Protein AF-A0A7S3W5S7-F1 (afdb_monomer_lite)

Secondary structure (DSSP, 8-state):
----SBPTTSSSBHHHHHHHIIIIIHHHHHHHTTSHHHHEEEE---PPPSS-------SSGGGS-----SPPGGGG---GGGS----SSS--HHHHHHHHHTTT--TTS-TT---EEEETTTS--------HHHHHHHHHHHHHHTS------TT-----STTTT--HHHHHHHHHHHHHHHHHHHHHHHSEEEEE-SSSTT-EEEEE--HHHHIIIIIT-HHHHHHHHHHHHHHHHHHHHHHTT-

InterPro domains:
  IPR007266 Endoplasmic reticulum oxidoreductin 1 [PF04137] (25-244)
  IPR007266 Endoplasmic reticulum oxidoreductin 1 [PTHR12613] (5-244)
  IPR037192 ERO1-like superfamily [SSF110019] (12-244)

Structure (mmCIF, N/CA/C/O backbone):
data_AF-A0A7S3W5S7-F1
#
_entry.id   AF-A0A7S3W5S7-F1
#
loop_
_atom_site.group_PDB
_atom_site.id
_atom_site.type_symbol
_atom_site.label_atom_id
_atom_site.label_alt_id
_atom_site.label_comp_id
_atom_site.label_asym_id
_atom_site.label_entity_id
_atom_site.label_seq_id
_atom_site.pdbx_PDB_ins_code
_atom_site.Cartn_x
_atom_site.Cartn_y
_atom_site.Cartn_z
_atom_site.occupancy
_atom_site.B_iso_or_equiv
_atom_site.auth_seq_id
_atom_site.auth_comp_id
_atom_site.auth_asym_id
_atom_site.auth_atom_id
_atom_site.pdbx_PDB_model_num
ATOM 1 N N . GLY A 1 1 ? 2.147 7.777 17.638 1.00 44.09 1 GLY A N 1
ATOM 2 C CA . GLY A 1 1 ? 1.735 6.772 18.641 1.00 44.09 1 GLY A CA 1
ATOM 3 C C . GLY A 1 1 ? 0.714 5.854 18.005 1.00 44.09 1 GLY A C 1
ATOM 4 O O . GLY A 1 1 ? 0.146 6.258 16.999 1.00 44.09 1 GLY A O 1
ATOM 5 N N . CYS A 1 2 ? 0.506 4.645 18.530 1.00 64.62 2 CYS A N 1
ATOM 6 C CA . CYS A 1 2 ? -0.539 3.754 18.012 1.00 64.62 2 CYS A CA 1
ATOM 7 C C . CYS A 1 2 ? -1.939 4.327 18.304 1.00 64.62 2 CYS A C 1
ATOM 9 O O . CYS A 1 2 ? -2.117 4.939 19.363 1.00 64.62 2 CYS A O 1
ATOM 11 N N . PRO A 1 3 ? -2.911 4.160 17.390 1.00 74.31 3 PRO A N 1
ATOM 12 C CA . PRO A 1 3 ? -4.286 4.588 17.627 1.00 74.31 3 PRO A CA 1
ATOM 13 C C . PRO A 1 3 ? -4.900 3.815 18.805 1.00 74.31 3 PRO A C 1
ATOM 15 O O . PRO A 1 3 ? -4.608 2.639 19.013 1.00 74.31 3 PRO A O 1
ATOM 18 N N . VAL A 1 4 ? -5.742 4.493 19.588 1.00 77.19 4 VAL A N 1
ATOM 19 C CA . VAL A 1 4 ? -6.451 3.927 20.746 1.00 77.19 4 VAL A CA 1
ATOM 20 C C . VAL A 1 4 ? -7.958 4.041 20.539 1.00 77.19 4 VAL A C 1
ATOM 22 O O . VAL A 1 4 ? -8.430 5.003 19.939 1.00 77.19 4 VAL A O 1
ATOM 25 N N . GLY A 1 5 ? -8.716 3.073 21.054 1.00 85.62 5 GLY A N 1
ATOM 26 C CA . GLY A 1 5 ? -10.177 3.041 20.940 1.00 85.62 5 GLY A CA 1
ATOM 27 C C . GLY A 1 5 ? -10.693 2.031 19.914 1.00 85.62 5 GLY A C 1
ATOM 28 O O . GLY A 1 5 ? -10.022 1.047 19.600 1.00 85.62 5 GLY A O 1
ATOM 29 N N . GLN A 1 6 ? -11.920 2.257 19.446 1.00 88.38 6 GLN A N 1
ATOM 30 C CA . GLN A 1 6 ? -12.617 1.390 18.493 1.00 88.38 6 GLN A CA 1
ATOM 31 C C . GLN A 1 6 ? -12.340 1.822 17.052 1.00 88.38 6 GLN A C 1
ATOM 33 O O . GLN A 1 6 ? -12.200 3.014 16.775 1.00 88.38 6 GLN A O 1
ATOM 38 N N . VAL A 1 7 ? -12.298 0.855 16.139 1.00 83.50 7 VAL A N 1
ATOM 39 C CA . VAL A 1 7 ? -12.300 1.122 14.698 1.00 83.50 7 VAL A CA 1
ATOM 40 C C . VAL A 1 7 ? -13.745 1.383 14.273 1.00 83.50 7 VAL A C 1
ATOM 42 O O . VAL A 1 7 ? -14.613 0.540 14.503 1.00 83.50 7 VAL A O 1
ATOM 45 N N . SER A 1 8 ? -14.024 2.536 13.662 1.00 78.75 8 SER A N 1
ATOM 46 C CA . SER A 1 8 ? -15.381 2.871 13.208 1.00 78.75 8 SER A CA 1
ATOM 47 C C . SER A 1 8 ? -15.919 1.814 12.243 1.00 78.75 8 SER A C 1
ATOM 49 O O . SER A 1 8 ? -15.176 1.279 11.417 1.00 78.75 8 SER A O 1
ATOM 51 N N . ASP A 1 9 ? -17.214 1.512 12.355 1.00 71.38 9 ASP A N 1
ATOM 52 C CA . ASP A 1 9 ? -17.910 0.475 11.579 1.00 71.38 9 ASP A CA 1
ATOM 53 C C . ASP A 1 9 ? -17.346 -0.958 11.750 1.00 71.38 9 ASP A C 1
ATOM 55 O O . ASP A 1 9 ? -17.728 -1.875 11.019 1.00 71.38 9 ASP A O 1
ATOM 59 N N . CYS A 1 10 ? -16.492 -1.184 12.758 1.00 76.44 10 CYS A N 1
ATOM 60 C CA . CYS A 1 10 ? -16.080 -2.501 13.240 1.00 76.44 10 CYS A CA 1
ATOM 61 C C . CYS A 1 10 ? -16.546 -2.725 14.685 1.00 76.44 10 CYS A C 1
ATOM 63 O O . CYS A 1 10 ? -16.612 -1.801 15.490 1.00 76.44 10 CYS A O 1
ATOM 65 N N . CYS A 1 11 ? -16.800 -3.982 15.054 1.00 82.81 11 CYS A N 1
ATOM 66 C CA . CYS A 1 11 ? -16.942 -4.391 16.455 1.00 82.81 11 CYS A CA 1
ATOM 67 C C . CYS A 1 11 ? -15.575 -4.804 17.027 1.00 82.81 11 CYS A C 1
ATOM 69 O O . CYS A 1 11 ? -15.433 -5.923 17.514 1.00 82.81 11 CYS A O 1
ATOM 71 N N . CYS A 1 12 ? -14.555 -3.959 16.859 1.00 86.12 12 CYS A N 1
ATOM 72 C CA . CYS A 1 12 ? -13.180 -4.266 17.236 1.00 86.12 12 CYS A CA 1
ATOM 73 C C . CYS A 1 12 ? -12.373 -3.007 17.576 1.00 86.12 12 CYS A C 1
ATOM 75 O O . CYS A 1 12 ? -12.563 -1.938 16.988 1.00 86.12 12 CYS A O 1
ATOM 77 N N . SER A 1 13 ? -11.427 -3.145 18.502 1.00 92.19 13 SER A N 1
ATOM 78 C CA . SER A 1 13 ? -10.449 -2.112 18.836 1.00 92.19 13 SER A CA 1
ATOM 79 C C . SER A 1 13 ? -9.168 -2.224 18.013 1.00 92.19 13 SER A C 1
ATOM 81 O O . SER A 1 13 ? -8.790 -3.297 17.539 1.00 92.19 13 SER A O 1
ATOM 83 N N . TYR A 1 14 ? -8.452 -1.103 17.900 1.00 92.69 14 TYR A N 1
ATOM 84 C CA . TYR A 1 14 ? -7.113 -1.077 17.304 1.00 92.69 14 TYR A CA 1
ATOM 85 C C . TYR A 1 14 ? -6.153 -2.041 18.009 1.00 92.69 14 TYR A C 1
ATOM 87 O O . TYR A 1 14 ? -5.377 -2.733 17.355 1.00 92.69 14 TYR A O 1
ATOM 95 N N . GLN A 1 15 ? -6.236 -2.108 19.340 1.00 92.94 15 GLN A N 1
ATOM 96 C CA . GLN A 1 15 ? -5.383 -2.968 20.152 1.00 92.94 15 GLN A CA 1
ATOM 97 C C . GLN A 1 15 ? -5.644 -4.452 19.875 1.00 92.94 15 GLN A C 1
ATOM 99 O O . GLN A 1 15 ? -4.694 -5.198 19.667 1.00 92.94 15 GLN A O 1
ATOM 104 N N . GLU A 1 16 ? -6.910 -4.874 19.815 1.00 92.75 16 GLU A N 1
ATOM 105 C CA . GLU A 1 16 ? -7.260 -6.271 19.526 1.00 92.75 16 GLU A CA 1
ATOM 106 C C . GLU A 1 16 ? -6.758 -6.710 18.147 1.00 92.75 16 GLU A C 1
ATOM 108 O O . GLU A 1 16 ? -6.212 -7.807 18.009 1.00 92.75 16 GLU A O 1
ATOM 113 N N . LEU A 1 17 ? -6.908 -5.859 17.124 1.00 93.19 17 LEU A N 1
ATOM 114 C CA . LEU A 1 17 ? -6.412 -6.153 15.776 1.00 93.19 17 LEU A CA 1
ATOM 115 C C . LEU A 1 17 ? -4.885 -6.261 15.745 1.00 93.19 17 LEU A C 1
ATOM 117 O O . LEU A 1 17 ? -4.352 -7.193 15.142 1.00 93.19 17 LEU A O 1
ATOM 121 N N . GLU A 1 18 ? -4.191 -5.340 16.412 1.00 93.62 18 GLU A N 1
ATOM 122 C CA . GLU A 1 18 ? -2.730 -5.318 16.469 1.00 93.62 18 GLU A CA 1
ATOM 123 C C . GLU A 1 18 ? -2.168 -6.528 17.227 1.00 93.62 18 GLU A C 1
ATOM 125 O O . GLU A 1 18 ? -1.245 -7.188 16.749 1.00 93.62 18 GLU A O 1
ATOM 130 N N . GLU A 1 19 ? -2.750 -6.876 18.377 1.00 94.38 19 GLU A N 1
ATOM 131 C CA . GLU A 1 19 ? -2.362 -8.058 19.150 1.00 94.38 19 GLU A CA 1
ATOM 132 C C . GLU A 1 19 ? -2.617 -9.343 18.358 1.00 94.38 19 GLU A C 1
ATOM 134 O O . GLU A 1 19 ? -1.726 -10.189 18.256 1.00 94.38 19 GLU A O 1
ATOM 139 N N . THR A 1 20 ? -3.786 -9.464 17.722 1.00 93.56 20 THR A N 1
ATOM 140 C CA . THR A 1 20 ? -4.125 -10.617 16.873 1.00 93.56 20 THR A CA 1
ATOM 141 C C . THR A 1 20 ? -3.137 -10.757 15.713 1.00 93.56 20 THR A C 1
ATOM 143 O O . THR A 1 20 ? -2.643 -11.857 15.432 1.00 93.56 20 THR A O 1
ATOM 146 N N . ASN A 1 21 ? -2.804 -9.643 15.054 1.00 94.94 21 ASN A N 1
ATOM 147 C CA . ASN A 1 21 ? -1.853 -9.626 13.954 1.00 94.94 21 ASN A CA 1
ATOM 148 C C . ASN A 1 21 ? -0.443 -10.019 14.414 1.00 94.94 21 ASN A C 1
ATOM 150 O O . ASN A 1 21 ? 0.150 -10.949 13.867 1.00 94.94 21 ASN A O 1
ATOM 154 N N . THR A 1 22 ? 0.073 -9.356 15.447 1.00 95.00 22 THR A N 1
ATOM 155 C CA . THR A 1 22 ? 1.454 -9.521 15.911 1.00 95.00 22 THR A CA 1
ATOM 156 C C . THR A 1 22 ? 1.695 -10.877 16.573 1.00 95.00 22 THR A C 1
ATOM 158 O O . THR A 1 22 ? 2.747 -11.482 16.365 1.00 95.00 22 THR A O 1
ATOM 161 N N . GLN A 1 23 ? 0.738 -11.389 17.350 1.00 94.19 23 GLN A N 1
ATOM 162 C CA . GLN A 1 23 ? 0.923 -12.635 18.100 1.00 94.19 23 GLN A CA 1
ATOM 163 C C . GLN A 1 23 ? 0.629 -13.885 17.267 1.00 94.19 23 GLN A C 1
ATOM 165 O O . GLN A 1 23 ? 1.237 -14.928 17.508 1.00 94.19 23 GLN A O 1
ATOM 170 N N . THR A 1 24 ? -0.294 -13.800 16.303 1.00 91.06 24 THR A N 1
ATOM 171 C CA . THR A 1 24 ? -0.800 -14.984 15.591 1.00 91.06 24 THR A CA 1
ATOM 172 C C . THR A 1 24 ? -0.680 -14.852 14.077 1.00 91.06 24 THR A C 1
ATOM 174 O O . THR A 1 24 ? 0.008 -15.655 13.440 1.00 91.06 24 THR A O 1
ATOM 177 N N . LEU A 1 25 ? -1.344 -13.860 13.475 1.00 93.94 25 LEU A N 1
ATOM 178 C CA . LEU A 1 25 ? -1.566 -13.863 12.025 1.00 93.94 25 LEU A CA 1
ATOM 179 C C . LEU A 1 25 ? -0.285 -13.621 11.230 1.00 93.94 25 LEU A C 1
ATOM 181 O O . LEU A 1 25 ? -0.046 -14.319 10.249 1.00 93.94 25 LEU A O 1
ATOM 185 N N . HIS A 1 26 ? 0.562 -12.681 11.650 1.00 93.62 26 HIS A N 1
ATOM 186 C CA . HIS A 1 26 ? 1.720 -12.264 10.864 1.00 93.62 26 HIS A CA 1
ATOM 187 C C . HIS A 1 26 ? 2.686 -13.426 10.584 1.00 93.6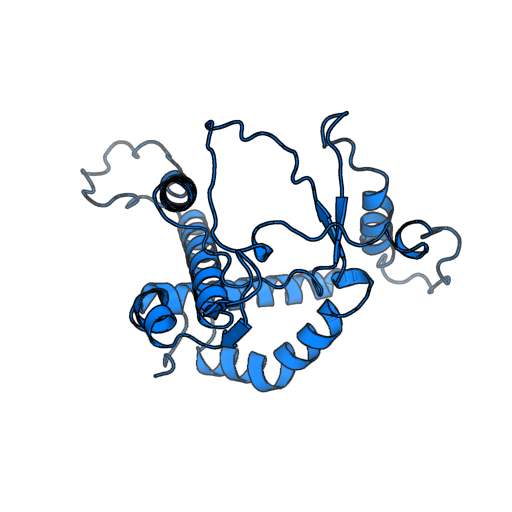2 26 HIS A C 1
ATOM 189 O O . HIS A 1 26 ? 3.095 -13.644 9.442 1.00 93.62 26 HIS A O 1
ATOM 195 N N . ALA A 1 27 ? 3.012 -14.223 11.605 1.00 93.31 27 ALA A N 1
ATOM 196 C CA . ALA A 1 27 ? 3.913 -15.365 11.458 1.00 93.31 27 ALA A CA 1
ATOM 197 C C . ALA A 1 27 ? 3.317 -16.479 10.578 1.00 93.31 27 ALA A C 1
ATOM 199 O O . ALA A 1 27 ? 4.041 -17.103 9.796 1.00 93.31 27 ALA A O 1
ATOM 200 N N . LEU A 1 28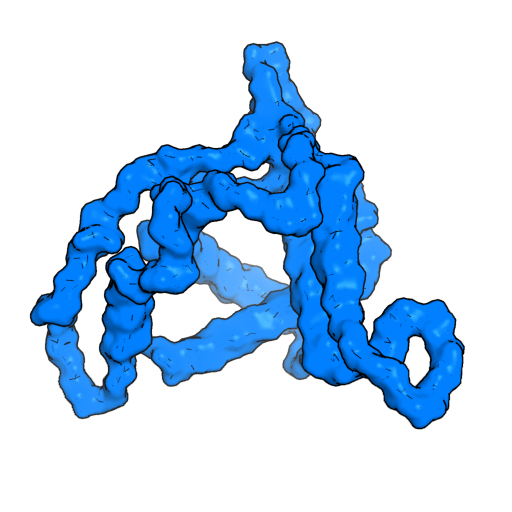 ? 2.006 -16.719 10.685 1.00 92.25 28 LEU A N 1
ATOM 201 C CA . LEU A 1 28 ? 1.296 -17.697 9.859 1.00 92.25 28 LEU A CA 1
ATOM 202 C C . LEU A 1 28 ? 1.244 -17.247 8.399 1.00 92.25 28 LEU A C 1
ATOM 204 O O . LEU A 1 28 ? 1.682 -17.986 7.518 1.00 92.25 28 LEU A O 1
ATOM 208 N N . LEU A 1 29 ? 0.789 -16.019 8.146 1.00 92.12 29 LEU A N 1
ATOM 209 C CA . LEU A 1 29 ? 0.672 -15.458 6.802 1.00 92.12 29 LEU A CA 1
ATOM 210 C C . LEU A 1 29 ? 2.027 -15.419 6.099 1.00 92.12 29 LEU A C 1
ATOM 212 O O . LEU A 1 29 ? 2.120 -15.864 4.961 1.00 92.12 29 LEU A O 1
ATOM 216 N N . LYS A 1 30 ? 3.100 -15.015 6.795 1.00 91.25 30 LYS A N 1
ATOM 217 C CA . LYS A 1 30 ? 4.464 -15.012 6.242 1.00 91.25 30 LYS A CA 1
ATOM 218 C C . LYS A 1 30 ? 4.910 -16.391 5.745 1.00 91.25 30 LYS A C 1
ATOM 220 O O . LYS A 1 30 ? 5.638 -16.480 4.761 1.00 91.25 30 LYS A O 1
ATOM 225 N N . ARG A 1 31 ? 4.485 -17.470 6.408 1.00 90.69 31 ARG A N 1
ATOM 226 C CA . ARG A 1 31 ? 4.759 -18.843 5.958 1.00 90.69 31 ARG A CA 1
ATOM 227 C C . ARG A 1 31 ? 3.884 -19.240 4.775 1.00 90.69 31 ARG A C 1
ATOM 229 O O . ARG A 1 31 ? 4.396 -19.849 3.845 1.00 90.69 31 ARG A O 1
ATOM 236 N N . VAL A 1 32 ? 2.594 -18.907 4.819 1.00 89.56 32 VAL A N 1
ATOM 237 C CA . VAL A 1 32 ? 1.622 -19.254 3.772 1.00 89.56 32 VAL A CA 1
ATOM 238 C C . VAL A 1 32 ? 2.005 -18.605 2.443 1.00 89.56 32 VAL A C 1
ATOM 240 O O . VAL A 1 32 ? 2.158 -19.317 1.454 1.00 89.56 32 VAL A O 1
ATOM 243 N N . VAL A 1 33 ? 2.273 -17.296 2.424 1.00 88.81 33 VAL A N 1
ATOM 244 C CA . VAL A 1 33 ? 2.637 -16.564 1.193 1.00 88.81 33 VAL A CA 1
ATOM 245 C C . VAL A 1 33 ? 4.004 -16.960 0.627 1.00 88.81 33 VAL A C 1
ATOM 247 O O . VAL A 1 33 ? 4.294 -16.700 -0.533 1.00 88.81 33 VAL A O 1
ATOM 250 N N . ALA A 1 34 ? 4.853 -17.615 1.426 1.00 85.56 34 ALA A N 1
ATOM 251 C CA . ALA A 1 34 ? 6.136 -18.140 0.963 1.00 85.56 34 ALA A CA 1
ATOM 252 C C . ALA A 1 34 ? 6.018 -19.508 0.261 1.00 85.56 34 ALA A C 1
ATOM 254 O O . ALA A 1 34 ? 6.982 -19.956 -0.373 1.00 85.56 34 ALA A O 1
ATOM 255 N N . THR A 1 35 ? 4.870 -20.187 0.385 1.00 82.19 35 THR A N 1
ATOM 256 C CA . THR A 1 35 ? 4.638 -21.483 -0.266 1.00 82.19 35 THR A CA 1
ATOM 257 C C . THR A 1 35 ? 4.568 -21.338 -1.787 1.00 82.19 35 THR A C 1
ATOM 259 O O . THR A 1 35 ? 4.191 -20.278 -2.281 1.00 82.19 35 THR A O 1
ATOM 262 N N . PRO A 1 36 ? 4.876 -22.397 -2.557 1.00 79.50 36 PRO A N 1
ATOM 263 C CA . PRO A 1 36 ? 4.755 -22.349 -4.011 1.00 79.50 36 PRO A CA 1
ATOM 264 C C . PRO A 1 36 ? 3.344 -21.979 -4.493 1.00 79.50 36 PRO A C 1
ATOM 266 O O . PRO A 1 36 ? 3.231 -21.225 -5.449 1.00 79.50 36 PRO A O 1
ATOM 269 N N . PHE A 1 37 ? 2.289 -22.436 -3.809 1.00 83.25 37 PHE A N 1
ATOM 270 C CA . PHE A 1 37 ? 0.904 -22.142 -4.192 1.00 83.25 37 PHE A CA 1
ATOM 271 C C . PHE A 1 37 ? 0.572 -20.644 -4.113 1.00 83.25 37 PHE A C 1
ATOM 273 O O . PHE A 1 37 ? 0.065 -20.083 -5.074 1.00 83.25 37 PHE A O 1
ATOM 280 N N . PHE A 1 38 ? 0.892 -19.981 -2.997 1.00 86.19 38 PHE A N 1
ATOM 281 C CA . PHE A 1 38 ? 0.571 -18.557 -2.798 1.00 86.19 38 PHE A CA 1
ATOM 282 C C . PHE A 1 38 ? 1.672 -17.593 -3.262 1.00 86.19 38 PHE A C 1
ATOM 284 O O . PHE A 1 38 ? 1.442 -16.389 -3.333 1.00 86.19 38 PHE A O 1
ATOM 291 N N . GLY A 1 39 ? 2.872 -18.103 -3.539 1.00 83.19 39 GLY A N 1
ATOM 292 C CA . GLY A 1 39 ? 4.010 -17.300 -3.978 1.00 83.19 39 GLY A CA 1
ATOM 293 C C . GLY A 1 39 ? 3.983 -16.944 -5.464 1.00 83.19 39 GLY A C 1
ATOM 294 O O . GLY A 1 39 ? 4.721 -16.051 -5.858 1.00 83.19 39 GLY A O 1
ATOM 295 N N . HIS A 1 40 ? 3.153 -17.606 -6.276 1.00 82.12 40 HIS A N 1
ATOM 296 C CA . HIS A 1 40 ? 3.057 -17.347 -7.714 1.00 82.12 40 HIS A CA 1
ATOM 297 C C . HIS A 1 40 ? 1.720 -16.700 -8.069 1.00 82.12 40 HIS A C 1
ATOM 299 O O . HIS A 1 40 ? 0.677 -17.090 -7.548 1.00 82.12 40 HIS A O 1
ATOM 305 N N . PHE A 1 41 ? 1.754 -15.732 -8.980 1.00 82.38 41 PHE A N 1
ATOM 306 C CA . PHE A 1 41 ? 0.568 -15.030 -9.459 1.00 82.38 41 PHE A CA 1
ATOM 307 C C . PHE A 1 41 ? 0.583 -14.938 -10.989 1.00 82.38 41 PHE A C 1
ATOM 309 O O . PHE A 1 41 ? 1.592 -14.538 -11.570 1.00 82.38 41 PHE A O 1
ATOM 316 N N . ARG A 1 42 ? -0.523 -15.326 -11.638 1.00 78.56 42 ARG A N 1
ATOM 317 C CA . ARG A 1 42 ? -0.724 -15.206 -13.092 1.00 78.56 42 ARG A CA 1
ATOM 318 C C . ARG A 1 42 ? -1.281 -13.821 -13.397 1.00 78.56 42 ARG A C 1
ATOM 320 O O . ARG A 1 42 ? -2.253 -13.399 -12.774 1.00 78.56 42 ARG A O 1
ATOM 327 N N . LEU A 1 43 ? -0.657 -13.109 -14.326 1.00 74.06 43 LEU A N 1
ATOM 328 C CA . LEU A 1 43 ? -1.014 -11.733 -14.647 1.00 74.06 43 LEU A CA 1
ATOM 329 C C . LEU A 1 43 ? -0.713 -11.389 -16.103 1.00 74.06 43 LEU A C 1
ATOM 331 O O . LEU A 1 43 ? 0.165 -11.970 -16.738 1.00 74.06 43 LEU A O 1
ATOM 335 N N . ASN A 1 44 ? -1.438 -10.396 -16.605 1.00 71.25 44 ASN A N 1
ATOM 336 C CA . ASN A 1 44 ? -1.214 -9.806 -17.912 1.00 71.25 44 ASN A CA 1
ATOM 337 C C . ASN A 1 44 ? -0.737 -8.358 -17.729 1.00 71.25 44 ASN A C 1
ATOM 339 O O . ASN A 1 44 ? -1.500 -7.484 -17.323 1.00 71.25 44 ASN A O 1
ATOM 343 N N . ILE A 1 45 ? 0.554 -8.131 -17.976 1.00 71.19 45 ILE A N 1
ATOM 344 C CA . ILE A 1 45 ? 1.218 -6.817 -17.870 1.00 71.19 45 ILE A CA 1
ATOM 345 C C . ILE A 1 45 ? 1.406 -6.134 -19.221 1.00 71.19 45 ILE A C 1
ATOM 347 O O . ILE A 1 45 ? 1.855 -4.989 -19.267 1.00 71.19 45 ILE A O 1
ATOM 351 N N . CYS A 1 46 ? 1.073 -6.817 -20.316 1.00 69.62 46 CYS A N 1
ATOM 352 C CA . CYS A 1 46 ? 1.213 -6.287 -21.667 1.00 69.62 46 CYS A CA 1
ATOM 353 C C . CYS A 1 46 ? -0.063 -5.598 -22.170 1.00 69.62 46 CYS A C 1
ATOM 355 O O . CYS A 1 46 ? -0.035 -5.013 -23.252 1.00 69.62 46 CYS A O 1
ATOM 357 N N . SER A 1 47 ? -1.153 -5.632 -21.397 1.00 69.62 47 SER A N 1
ATOM 358 C CA . SER A 1 47 ? -2.403 -4.959 -21.739 1.00 69.62 47 SER A CA 1
ATOM 359 C C . SER A 1 47 ? -2.229 -3.453 -21.922 1.00 69.62 47 SER A C 1
ATOM 361 O O . SER A 1 47 ? -1.645 -2.754 -21.089 1.00 69.62 47 SER A O 1
ATOM 363 N N . GLU A 1 48 ? -2.829 -2.918 -22.984 1.00 72.12 48 GLU A N 1
ATOM 364 C CA . GLU A 1 48 ? -2.865 -1.475 -23.206 1.00 72.12 48 GLU A CA 1
ATOM 365 C C . GLU A 1 48 ? -3.946 -0.797 -22.348 1.00 72.12 48 GLU A C 1
ATOM 367 O O . GLU A 1 48 ? -5.094 -1.247 -22.255 1.00 72.12 48 GLU A O 1
ATOM 372 N N . CYS A 1 49 ? -3.608 0.353 -21.755 1.00 78.62 49 CYS A N 1
ATOM 373 C CA . CYS A 1 49 ? -4.582 1.171 -21.037 1.00 78.62 49 CYS A CA 1
ATOM 374 C C . CYS A 1 49 ? -5.639 1.725 -22.005 1.00 78.62 49 CYS A C 1
ATOM 376 O O . CYS A 1 49 ? -5.342 2.522 -22.895 1.00 78.62 49 CYS A O 1
ATOM 378 N N . ARG A 1 50 ? -6.906 1.351 -21.789 1.00 86.50 50 ARG A N 1
ATOM 379 C CA . ARG A 1 50 ? -8.041 1.793 -22.622 1.00 86.50 50 ARG A CA 1
ATOM 380 C C . ARG A 1 50 ? -8.549 3.198 -22.293 1.00 86.50 50 ARG A C 1
ATOM 382 O O . ARG A 1 50 ? -9.339 3.747 -23.054 1.00 86.50 50 ARG A O 1
ATOM 389 N N . LEU A 1 51 ? -8.145 3.764 -21.154 1.00 85.81 51 LEU A N 1
ATOM 390 C CA . LEU A 1 51 ? -8.648 5.057 -20.683 1.00 85.81 51 LEU A CA 1
ATOM 391 C C . LEU A 1 51 ? -7.823 6.233 -21.218 1.00 85.81 51 LEU A C 1
ATOM 393 O O . LEU A 1 51 ? -8.382 7.264 -21.586 1.00 85.81 51 LEU A O 1
ATOM 397 N N . TRP A 1 52 ? -6.498 6.092 -21.272 1.00 87.38 52 TRP A N 1
ATOM 398 C CA . TRP A 1 52 ? -5.599 7.117 -21.797 1.00 87.38 52 TRP A CA 1
ATOM 399 C C . TRP A 1 52 ? -4.255 6.515 -22.202 1.00 87.38 52 TRP A C 1
ATOM 401 O O . TRP A 1 52 ? -3.852 5.457 -21.726 1.00 87.38 52 TRP A O 1
ATOM 411 N N . ARG A 1 53 ? -3.524 7.244 -23.049 1.00 83.88 53 ARG A N 1
ATOM 412 C CA . ARG A 1 53 ? -2.116 6.953 -23.327 1.00 83.88 53 ARG A CA 1
ATOM 413 C C . ARG A 1 53 ? -1.253 7.641 -22.285 1.00 83.88 53 ARG A C 1
ATOM 415 O O . ARG A 1 53 ? -1.388 8.846 -22.074 1.00 83.88 53 ARG A O 1
ATOM 422 N N . ASP A 1 54 ? -0.372 6.879 -21.662 1.00 72.81 54 ASP A N 1
ATOM 423 C CA . ASP A 1 54 ? 0.627 7.385 -20.731 1.00 72.81 54 ASP A CA 1
ATOM 424 C C . ASP A 1 54 ? 1.985 6.772 -21.065 1.00 72.81 54 ASP A C 1
ATOM 426 O O . ASP A 1 54 ? 2.057 5.710 -21.681 1.00 72.81 54 ASP A O 1
ATOM 430 N N . ASN A 1 55 ? 3.054 7.439 -20.650 1.00 69.94 55 ASN A N 1
ATOM 431 C CA . ASN A 1 55 ? 4.393 6.865 -20.664 1.00 69.94 55 ASN A CA 1
ATOM 432 C C . ASN A 1 55 ? 4.921 6.910 -19.227 1.00 69.94 55 ASN A C 1
ATOM 434 O O . ASN A 1 55 ? 5.679 7.827 -18.886 1.00 69.94 55 ASN A O 1
ATOM 438 N N . PRO A 1 56 ? 4.437 6.008 -18.350 1.00 70.81 56 PRO A N 1
ATOM 439 C CA . PRO A 1 56 ? 4.769 6.048 -16.938 1.00 70.81 56 PRO A CA 1
ATOM 440 C C . PRO A 1 56 ? 6.275 5.854 -16.775 1.00 70.81 56 PRO A C 1
ATOM 442 O O . PRO A 1 56 ? 6.852 4.873 -17.234 1.00 70.81 56 PRO A O 1
ATOM 445 N N . MET A 1 57 ? 6.913 6.815 -16.114 1.00 71.56 57 MET A N 1
ATOM 446 C CA . MET A 1 57 ? 8.332 6.751 -15.798 1.00 71.56 57 MET A CA 1
ATOM 447 C C . MET A 1 57 ? 8.499 6.461 -14.313 1.00 71.56 57 MET A C 1
ATOM 449 O O . MET A 1 57 ? 7.835 7.041 -13.453 1.00 71.56 57 MET A O 1
ATOM 453 N N . CYS A 1 58 ? 9.441 5.585 -14.021 1.00 78.31 58 CYS A N 1
ATOM 454 C CA . CYS A 1 58 ? 9.887 5.249 -12.684 1.00 78.31 58 CYS A CA 1
ATOM 455 C C . CYS A 1 58 ? 11.408 5.156 -12.695 1.00 78.31 58 CYS A C 1
ATOM 457 O O . CYS A 1 58 ? 12.044 5.052 -13.745 1.00 78.31 58 CYS A O 1
ATOM 459 N N . THR A 1 59 ? 12.014 5.291 -11.521 1.00 82.19 59 THR A N 1
ATOM 460 C CA . THR A 1 59 ? 13.456 5.555 -11.432 1.00 82.19 59 THR A CA 1
ATOM 461 C C . THR A 1 59 ? 14.267 4.346 -10.985 1.00 82.19 59 THR A C 1
ATOM 463 O O . THR A 1 59 ? 15.496 4.426 -10.971 1.00 82.19 59 THR A O 1
ATOM 466 N N . LEU A 1 60 ? 13.623 3.230 -10.643 1.00 79.44 60 LEU A N 1
ATOM 467 C CA . LEU A 1 60 ? 14.283 1.989 -10.246 1.00 79.44 60 LEU A CA 1
ATOM 468 C C . LEU A 1 60 ? 13.952 0.849 -11.205 1.00 79.44 60 LEU A C 1
ATOM 470 O O . LEU A 1 60 ? 12.871 0.807 -11.786 1.00 79.44 60 LEU A O 1
ATOM 474 N N . ARG A 1 61 ? 14.895 -0.086 -11.344 1.00 75.19 61 ARG A N 1
ATOM 475 C CA . ARG A 1 61 ? 14.718 -1.322 -12.120 1.00 75.19 61 ARG A CA 1
ATOM 476 C C . ARG A 1 61 ? 13.586 -2.189 -11.573 1.00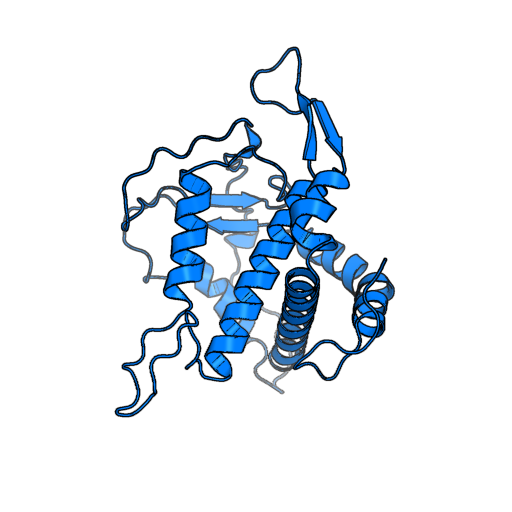 75.19 61 ARG A C 1
ATOM 478 O O . ARG A 1 61 ? 12.873 -2.801 -12.350 1.00 75.19 61 ARG A O 1
ATOM 485 N N . ASP A 1 62 ? 13.359 -2.140 -10.264 1.00 72.00 62 ASP A N 1
ATOM 486 C CA . ASP A 1 62 ? 12.259 -2.802 -9.546 1.00 72.00 62 ASP A CA 1
ATOM 487 C C . ASP A 1 62 ? 10.851 -2.311 -9.930 1.00 72.00 62 ASP A C 1
ATOM 489 O O . ASP A 1 62 ? 9.860 -2.709 -9.330 1.00 72.00 62 ASP A O 1
ATOM 493 N N . CYS A 1 63 ? 10.750 -1.394 -10.889 1.00 71.94 63 CYS A N 1
ATOM 494 C CA . CYS A 1 63 ? 9.485 -0.955 -11.454 1.00 71.94 63 CYS A CA 1
ATOM 495 C C . CYS A 1 63 ? 8.950 -1.886 -12.554 1.00 71.94 63 CYS A C 1
ATOM 497 O O . CYS A 1 63 ? 7.777 -1.808 -12.908 1.00 71.94 63 CYS A O 1
ATOM 499 N N . SER A 1 64 ? 9.798 -2.761 -13.095 1.00 71.38 64 SER A N 1
ATOM 500 C CA . SER A 1 64 ? 9.364 -3.893 -13.909 1.00 71.38 64 SER A CA 1
ATOM 501 C C . SER A 1 64 ? 9.391 -5.157 -13.067 1.00 71.38 64 SER A C 1
ATOM 503 O O . SER A 1 64 ? 10.308 -5.357 -12.270 1.00 71.38 64 SER A O 1
ATOM 505 N N . VAL A 1 65 ? 8.410 -6.019 -13.285 1.00 66.44 65 VAL A N 1
ATOM 506 C CA . VAL A 1 65 ? 8.349 -7.325 -12.643 1.00 66.44 65 VAL A CA 1
ATOM 507 C C . VAL A 1 65 ? 9.361 -8.258 -13.308 1.00 66.44 65 VAL A C 1
ATOM 509 O O . VAL A 1 65 ? 9.451 -8.319 -14.531 1.00 66.44 65 VAL A O 1
ATOM 512 N N . CYS A 1 66 ? 10.132 -8.986 -12.507 1.00 60.19 66 CYS A N 1
ATOM 513 C CA . CYS A 1 66 ? 10.964 -10.072 -13.000 1.00 60.19 66 CYS A CA 1
ATOM 514 C C . CYS A 1 66 ? 10.064 -11.247 -13.404 1.00 60.19 66 CYS A C 1
ATOM 516 O O . CYS A 1 66 ? 9.502 -11.922 -12.537 1.00 60.19 66 CYS A O 1
ATOM 518 N N . GLU A 1 67 ? 9.963 -11.494 -14.710 1.00 62.34 67 GLU A N 1
ATOM 519 C CA . GLU A 1 67 ? 9.338 -12.670 -15.331 1.00 62.34 67 GLU A CA 1
ATOM 520 C C . GLU A 1 67 ? 10.218 -13.914 -15.101 1.00 62.34 67 GLU A C 1
ATOM 522 O O . GLU A 1 67 ? 10.837 -14.460 -16.014 1.00 62.34 67 GLU A O 1
ATOM 527 N N . CYS A 1 68 ? 10.400 -14.308 -13.842 1.00 48.12 68 CYS A N 1
ATOM 528 C CA . CYS A 1 68 ? 11.225 -15.459 -13.503 1.00 48.12 68 CYS A CA 1
ATOM 529 C C . CYS A 1 68 ? 10.385 -16.743 -13.447 1.00 48.12 68 CYS A C 1
ATOM 531 O O . CYS A 1 68 ? 9.498 -16.867 -12.610 1.00 48.12 68 CYS A O 1
ATOM 533 N N . GLU A 1 69 ? 10.805 -17.692 -14.290 1.00 47.03 69 GLU A N 1
ATOM 534 C CA . GLU A 1 69 ? 10.452 -19.116 -14.392 1.00 47.03 69 GLU A CA 1
ATOM 535 C C . GLU A 1 69 ? 9.088 -19.474 -15.001 1.00 47.03 69 GLU A C 1
ATOM 537 O O . GLU A 1 69 ? 8.032 -18.964 -14.639 1.00 47.03 69 GLU A O 1
ATOM 542 N N . ALA A 1 70 ? 9.132 -20.429 -15.942 1.00 50.97 70 ALA A N 1
ATOM 543 C CA . ALA A 1 70 ? 7.943 -21.147 -16.376 1.00 50.97 70 ALA A CA 1
ATOM 544 C C . ALA A 1 70 ? 7.224 -21.701 -15.134 1.00 50.97 70 ALA A C 1
ATOM 546 O O . ALA A 1 70 ? 7.912 -22.165 -14.216 1.00 50.97 70 ALA A O 1
ATOM 547 N N . PRO A 1 71 ? 5.878 -21.668 -15.092 1.00 52.44 71 PRO A N 1
ATOM 548 C CA . PRO A 1 71 ? 5.136 -22.172 -13.948 1.00 52.44 71 PRO A CA 1
ATOM 549 C C . PRO A 1 71 ? 5.650 -23.570 -13.578 1.00 52.44 71 PRO A C 1
ATOM 551 O O . PRO A 1 71 ? 5.841 -24.411 -14.464 1.00 52.44 71 PRO A O 1
ATOM 554 N N . PRO A 1 72 ? 5.949 -23.824 -12.293 1.00 53.91 72 PRO A N 1
ATOM 555 C CA . PRO A 1 72 ? 6.528 -25.093 -11.880 1.00 53.91 72 PRO A CA 1
ATOM 556 C C . PRO A 1 72 ? 5.589 -26.242 -12.261 1.00 53.91 72 PRO A C 1
ATOM 558 O O . PRO A 1 72 ? 4.376 -26.087 -12.201 1.00 53.91 72 PRO A O 1
ATOM 561 N N . ALA A 1 73 ? 6.134 -27.408 -12.626 1.00 59.34 73 ALA A N 1
ATOM 562 C CA . ALA A 1 73 ? 5.356 -28.505 -13.219 1.00 59.34 73 ALA A CA 1
ATOM 563 C C . ALA A 1 73 ? 4.098 -28.903 -12.419 1.00 59.34 73 ALA A C 1
ATOM 565 O O . ALA A 1 73 ? 3.094 -29.249 -13.021 1.00 59.34 73 ALA A O 1
ATOM 566 N N . TRP A 1 74 ? 4.103 -28.783 -11.084 1.00 56.28 74 TRP A N 1
ATOM 567 C CA . TRP A 1 74 ? 2.924 -29.051 -10.244 1.00 56.28 74 TRP A CA 1
ATOM 568 C C . TRP A 1 74 ? 1.755 -28.078 -10.476 1.00 56.28 74 TRP A C 1
ATOM 570 O O . TRP A 1 74 ? 0.609 -28.460 -10.267 1.00 56.28 74 TRP A O 1
ATOM 580 N N . ALA A 1 75 ? 2.021 -26.846 -10.919 1.00 49.25 75 ALA A N 1
ATOM 581 C CA . ALA A 1 75 ? 0.995 -25.882 -11.319 1.00 49.25 75 ALA A CA 1
ATOM 582 C C . ALA A 1 75 ? 0.362 -26.243 -12.677 1.00 49.25 75 ALA A C 1
ATOM 584 O O . ALA A 1 75 ? -0.696 -25.730 -13.012 1.00 49.25 75 ALA A O 1
ATOM 585 N N . LEU A 1 76 ? 1.004 -27.139 -13.437 1.00 49.84 76 LEU A N 1
ATOM 586 C CA . LEU A 1 76 ? 0.551 -27.657 -14.732 1.00 49.84 76 LEU A CA 1
ATOM 587 C C . LEU A 1 76 ? 0.052 -29.113 -14.647 1.00 49.84 76 LEU A C 1
ATOM 589 O O . LEU A 1 76 ? -0.261 -29.714 -15.667 1.00 49.84 76 LEU A O 1
ATOM 593 N N . GLN A 1 77 ? 0.065 -29.722 -13.457 1.00 44.97 77 GLN A N 1
ATOM 594 C CA . GLN A 1 77 ? -0.063 -31.175 -13.278 1.00 44.97 77 GLN A CA 1
ATOM 595 C C . GLN A 1 77 ? -1.039 -31.527 -12.150 1.00 44.97 77 GLN A C 1
ATOM 597 O O . GLN A 1 77 ? -0.831 -32.482 -11.401 1.00 44.97 77 GLN A O 1
ATOM 602 N N . TYR A 1 78 ? -2.107 -30.740 -12.006 1.00 42.34 78 TYR A N 1
ATOM 603 C CA . TYR A 1 78 ? -3.225 -31.099 -11.140 1.00 42.34 78 TYR A CA 1
ATOM 604 C C . TYR A 1 78 ? -4.183 -32.019 -11.901 1.00 42.34 78 TYR A C 1
ATOM 606 O O . TYR A 1 78 ? -5.148 -31.579 -12.517 1.00 42.34 78 TYR A O 1
ATOM 614 N N . ASP A 1 79 ? -3.894 -33.318 -11.864 1.00 36.41 79 ASP A N 1
ATOM 615 C CA . ASP A 1 79 ? -4.780 -34.339 -12.415 1.00 36.41 79 ASP A CA 1
ATOM 616 C C . ASP A 1 79 ? -5.882 -34.643 -11.383 1.00 36.41 79 ASP A C 1
ATOM 618 O O . ASP A 1 79 ? -5.651 -35.307 -10.365 1.00 36.41 79 ASP A O 1
ATOM 622 N N . CYS A 1 80 ? -7.079 -34.086 -11.596 1.00 38.41 80 CYS A N 1
ATOM 623 C CA . CYS A 1 80 ? -8.209 -34.179 -10.659 1.00 38.41 80 CYS A CA 1
ATOM 624 C C . CYS A 1 80 ? -8.668 -35.627 -10.389 1.00 38.41 80 CYS A C 1
ATOM 626 O O . CYS A 1 80 ? -9.404 -35.873 -9.434 1.00 38.41 80 CYS A O 1
ATOM 628 N N . GLU A 1 81 ? -8.222 -36.597 -11.188 1.00 36.56 81 GLU A N 1
ATOM 629 C CA . GLU A 1 81 ? -8.613 -38.004 -11.077 1.00 36.56 81 GLU A CA 1
ATOM 630 C C . GLU A 1 81 ? -7.922 -38.764 -9.928 1.00 36.56 81 GLU A C 1
ATOM 632 O O . GLU A 1 81 ? -8.363 -39.855 -9.564 1.00 36.56 81 GLU A O 1
ATOM 637 N N . GLN A 1 82 ? -6.869 -38.206 -9.314 1.00 39.94 82 GLN A N 1
ATOM 638 C CA . GLN A 1 82 ? -6.079 -38.891 -8.273 1.00 39.94 82 GLN A CA 1
ATOM 639 C C . GLN A 1 82 ? -6.193 -38.275 -6.870 1.00 39.94 82 GLN A C 1
ATOM 641 O O . GLN A 1 82 ? -5.422 -38.628 -5.972 1.00 39.94 82 GLN A O 1
ATOM 646 N N . ALA A 1 83 ? -7.166 -37.388 -6.636 1.00 35.34 83 ALA A N 1
ATOM 647 C CA . ALA A 1 83 ? -7.440 -36.892 -5.291 1.00 35.34 83 ALA A CA 1
ATOM 648 C C . ALA A 1 83 ? -7.786 -38.070 -4.346 1.00 35.34 83 ALA A C 1
ATOM 650 O O . ALA A 1 83 ? -8.622 -38.913 -4.697 1.00 35.34 83 ALA A O 1
ATOM 651 N N . PRO A 1 84 ? -7.160 -38.175 -3.153 1.00 29.53 84 PRO A N 1
ATOM 652 C CA . PRO A 1 84 ? -7.487 -39.226 -2.198 1.00 29.53 84 PRO A CA 1
ATOM 653 C C . PRO A 1 84 ? -8.979 -39.156 -1.863 1.00 29.53 84 PRO A C 1
ATOM 655 O O . PRO A 1 84 ? -9.487 -38.107 -1.475 1.00 29.53 84 PRO A O 1
ATOM 658 N N . GLN A 1 85 ? -9.674 -40.282 -2.032 1.00 33.81 85 GLN A N 1
ATOM 659 C CA . GLN A 1 85 ? -11.097 -40.434 -1.734 1.00 33.81 85 GLN A CA 1
ATOM 660 C C . GLN A 1 85 ? -11.322 -40.241 -0.228 1.00 33.81 85 GLN A C 1
ATOM 662 O O . GLN A 1 85 ? -11.236 -41.186 0.558 1.00 33.81 85 GLN A O 1
ATOM 667 N N . VAL A 1 86 ? -11.569 -39.001 0.189 1.00 32.03 86 VAL A N 1
ATOM 668 C CA . VAL A 1 86 ? -12.049 -38.691 1.534 1.00 32.03 86 VAL A CA 1
ATOM 669 C C . VAL A 1 86 ? -13.557 -38.939 1.541 1.00 32.03 86 VAL A C 1
ATOM 671 O O . VAL A 1 86 ? -14.288 -38.438 0.693 1.00 32.03 86 VAL A O 1
ATOM 674 N N . SER A 1 87 ? -13.995 -39.792 2.465 1.00 30.41 87 SER A N 1
ATOM 675 C CA . SER A 1 87 ? -15.370 -40.278 2.640 1.00 30.41 87 SER A CA 1
ATOM 676 C C . SER A 1 87 ? -16.444 -39.173 2.562 1.00 30.41 87 SER A C 1
ATOM 678 O O . SER A 1 87 ? -16.192 -38.052 3.004 1.00 30.41 87 SER A O 1
ATOM 680 N N . PRO A 1 88 ? -17.670 -39.483 2.092 1.00 39.41 88 PRO A N 1
ATOM 681 C CA . PRO A 1 88 ? -18.654 -38.485 1.705 1.00 39.41 88 PRO A CA 1
ATOM 682 C C . PRO A 1 88 ? -19.408 -37.970 2.932 1.00 39.41 88 PRO A C 1
ATOM 684 O O . PRO A 1 88 ? -20.401 -38.549 3.370 1.00 39.41 88 PRO A O 1
ATOM 687 N N . ALA A 1 89 ? -18.943 -36.863 3.493 1.00 35.03 89 ALA A N 1
ATOM 688 C CA . ALA A 1 89 ? -19.781 -35.989 4.293 1.00 35.03 89 ALA A CA 1
ATOM 689 C C . ALA A 1 89 ? -19.243 -34.567 4.139 1.00 35.03 89 ALA A C 1
ATOM 691 O O . ALA A 1 89 ? -18.242 -34.215 4.752 1.00 35.03 89 ALA A O 1
ATOM 692 N N . VAL A 1 90 ? -19.964 -33.783 3.334 1.00 35.72 90 VAL A N 1
ATOM 693 C CA . VAL A 1 90 ? -19.693 -32.398 2.915 1.00 35.72 90 VAL A CA 1
ATOM 694 C C . VAL A 1 90 ? -18.773 -32.297 1.685 1.00 35.72 90 VAL A C 1
ATOM 696 O O . VAL A 1 90 ? -17.609 -32.684 1.706 1.00 35.72 90 VAL A O 1
ATOM 699 N N . ASP A 1 91 ? -19.346 -31.776 0.595 1.00 34.47 91 ASP A N 1
ATOM 700 C CA . ASP A 1 91 ? -18.726 -31.467 -0.704 1.00 34.47 91 ASP A CA 1
ATOM 701 C C . ASP A 1 91 ? -17.682 -30.336 -0.578 1.00 34.47 91 ASP A C 1
ATOM 703 O O . ASP A 1 91 ? -17.889 -29.208 -1.016 1.00 34.47 91 ASP A O 1
ATOM 707 N N . VAL A 1 92 ? -16.544 -30.621 0.057 1.00 40.62 92 VAL A N 1
ATOM 708 C CA . VAL A 1 92 ? -15.431 -29.662 0.229 1.00 40.62 92 VAL A CA 1
ATOM 709 C C . VAL A 1 92 ? -14.348 -29.833 -0.854 1.00 40.62 92 VAL A C 1
ATOM 711 O O . VAL A 1 92 ? -13.431 -29.031 -0.983 1.00 40.62 92 VAL A O 1
ATOM 714 N N . ALA A 1 93 ? -14.465 -30.849 -1.716 1.00 36.78 93 ALA A N 1
ATOM 715 C CA . ALA A 1 93 ? -13.542 -31.050 -2.840 1.00 36.78 93 ALA A CA 1
ATOM 716 C C . ALA A 1 93 ? -13.834 -30.135 -4.050 1.00 36.78 93 ALA A C 1
ATOM 718 O O . ALA A 1 93 ? -12.979 -29.962 -4.914 1.00 36.78 93 ALA A O 1
ATOM 719 N N . SER A 1 94 ? -15.022 -29.526 -4.116 1.00 41.00 94 SER A N 1
ATOM 720 C CA . SER A 1 94 ? -15.464 -28.719 -5.261 1.00 41.00 94 SER A CA 1
ATOM 721 C C . SER A 1 94 ? -14.751 -27.352 -5.377 1.00 41.00 94 SER A C 1
ATOM 723 O O . SER A 1 94 ? -14.286 -27.041 -6.472 1.00 41.00 94 SER A O 1
ATOM 725 N N . PRO A 1 95 ? -14.530 -26.548 -4.315 1.00 39.84 95 PRO A N 1
ATOM 726 C CA . PRO A 1 95 ? -13.932 -25.215 -4.473 1.00 39.84 95 PRO A CA 1
ATOM 727 C C . PRO A 1 95 ? -12.454 -25.241 -4.898 1.00 39.84 95 PRO A C 1
ATOM 729 O O . PRO A 1 95 ? -12.036 -24.417 -5.708 1.00 39.84 95 PRO A O 1
ATOM 732 N N . PHE A 1 96 ? -11.660 -26.196 -4.396 1.00 38.91 96 PHE A N 1
ATOM 733 C CA . PHE A 1 96 ? -10.234 -26.314 -4.741 1.00 38.91 96 PHE A CA 1
ATOM 734 C C . PHE A 1 96 ? -9.997 -27.012 -6.079 1.00 38.91 96 PHE A C 1
ATOM 736 O O . PHE A 1 96 ? -9.066 -26.638 -6.788 1.00 38.91 96 PHE A O 1
ATOM 743 N N . ALA A 1 97 ? -10.855 -27.965 -6.461 1.00 34.62 97 ALA A N 1
ATOM 744 C CA . ALA A 1 97 ? -10.838 -28.526 -7.809 1.00 34.62 97 ALA A CA 1
ATOM 745 C C . ALA A 1 97 ? -11.220 -27.464 -8.854 1.00 34.62 97 ALA A C 1
ATOM 747 O O . ALA A 1 97 ? -10.576 -27.387 -9.893 1.00 34.62 97 ALA A O 1
ATOM 748 N N . HIS A 1 98 ? -12.182 -26.582 -8.548 1.00 34.53 98 HIS A N 1
ATOM 749 C CA . HIS A 1 98 ? -12.549 -25.465 -9.425 1.00 34.53 98 HIS A CA 1
ATOM 750 C C . HIS A 1 98 ? -11.499 -24.347 -9.470 1.00 34.53 98 HIS A C 1
ATOM 752 O O . HIS A 1 98 ? -11.271 -23.769 -10.528 1.00 34.53 98 HIS A O 1
ATOM 758 N N . ALA A 1 99 ? -10.818 -24.057 -8.357 1.00 40.69 99 ALA A N 1
ATOM 759 C CA . ALA A 1 99 ? -9.727 -23.083 -8.340 1.00 40.69 99 ALA A CA 1
ATOM 760 C C . ALA A 1 99 ? -8.485 -23.574 -9.098 1.00 40.69 99 ALA A C 1
ATOM 762 O O . ALA A 1 99 ? -7.776 -22.743 -9.650 1.00 40.69 99 ALA A O 1
ATOM 763 N N . ALA A 1 100 ? -8.229 -24.888 -9.144 1.00 39.72 100 ALA A N 1
ATOM 764 C CA . ALA A 1 100 ? -7.171 -25.488 -9.960 1.00 39.72 100 ALA A CA 1
ATOM 765 C C . ALA A 1 100 ? -7.590 -25.638 -11.436 1.00 39.72 100 ALA A C 1
ATOM 767 O O . ALA A 1 100 ? -6.805 -25.307 -12.317 1.00 39.72 100 ALA A O 1
ATOM 768 N N . SER A 1 101 ? -8.838 -26.030 -11.727 1.00 38.22 101 SER A N 1
ATOM 769 C CA . SER A 1 101 ? -9.355 -26.095 -13.106 1.00 38.22 101 SER A CA 1
ATOM 770 C C . SER A 1 101 ? -9.524 -24.711 -13.750 1.00 38.22 101 SER A C 1
ATOM 772 O O . SER A 1 101 ? -9.467 -24.580 -14.967 1.00 38.22 101 SER A O 1
ATOM 774 N N . SER A 1 102 ? -9.672 -23.655 -12.944 1.00 43.47 102 SER A N 1
ATOM 775 C CA . SER A 1 102 ? -9.661 -22.253 -13.393 1.00 43.47 102 SER A CA 1
ATOM 776 C C . SER A 1 102 ? -8.301 -21.796 -13.942 1.00 43.47 102 SER A C 1
ATOM 778 O O . SER A 1 102 ? -8.224 -20.718 -14.528 1.00 43.47 102 SER A O 1
ATOM 780 N N . TRP A 1 103 ? -7.220 -22.569 -13.768 1.00 46.12 103 TRP A N 1
ATOM 781 C CA . TRP A 1 103 ? -5.938 -22.275 -14.421 1.00 46.12 103 TRP A CA 1
ATOM 782 C C . TRP A 1 103 ? -5.987 -22.623 -15.913 1.00 46.12 103 TRP A C 1
ATOM 784 O O . TRP A 1 103 ? -5.274 -21.997 -16.696 1.00 46.12 103 TRP A O 1
ATOM 794 N N . GLU A 1 104 ? -6.861 -23.551 -16.309 1.00 44.91 104 GLU A N 1
ATOM 795 C CA . GLU A 1 104 ? -7.019 -24.008 -17.693 1.00 44.91 104 GLU A CA 1
ATOM 796 C C . GLU A 1 104 ? -8.249 -23.405 -18.396 1.00 44.91 104 GLU A C 1
ATOM 798 O O . GLU A 1 104 ? -8.224 -23.269 -19.617 1.00 44.91 104 GLU A O 1
ATOM 803 N N . ASP A 1 105 ? -9.288 -22.991 -17.660 1.00 45.25 105 ASP A N 1
ATOM 804 C CA . ASP A 1 105 ? -10.560 -22.520 -18.234 1.00 45.25 105 ASP A CA 1
ATOM 805 C C . ASP A 1 105 ? -10.996 -21.148 -17.684 1.00 45.25 105 ASP A C 1
ATOM 807 O O . ASP A 1 105 ? -11.952 -21.032 -16.917 1.00 45.25 105 ASP A O 1
ATOM 811 N N . ASP A 1 106 ? -10.287 -20.086 -18.076 1.00 45.19 106 ASP A N 1
ATOM 812 C CA . ASP A 1 106 ? -10.858 -18.734 -18.077 1.00 45.19 106 ASP A CA 1
ATOM 813 C C . ASP A 1 106 ? -10.852 -18.178 -19.505 1.00 45.19 106 ASP A C 1
ATOM 815 O O . ASP A 1 106 ? -9.940 -17.486 -19.952 1.00 45.19 106 ASP A O 1
ATOM 819 N N . SER A 1 107 ? -11.911 -18.508 -20.241 1.00 44.72 107 SER A N 1
ATOM 820 C CA . SER A 1 107 ? -12.213 -17.975 -21.572 1.00 44.72 107 SER A CA 1
ATOM 821 C C . SER A 1 107 ? -12.684 -16.508 -21.555 1.00 44.72 107 SER A C 1
ATOM 823 O O . SER A 1 107 ? -13.164 -16.005 -22.573 1.00 44.72 107 SER A O 1
ATOM 825 N N . SER A 1 108 ? -12.561 -15.793 -20.425 1.00 47.25 108 SER A N 1
ATOM 826 C CA . SER A 1 108 ? -12.957 -14.382 -20.314 1.00 47.25 108 SER A CA 1
ATOM 827 C C . SER A 1 108 ? -11.844 -13.367 -20.608 1.00 47.25 108 SER A C 1
ATOM 829 O O . SER A 1 108 ? -12.116 -12.162 -20.654 1.00 47.25 108 SER A O 1
ATOM 831 N N . ILE A 1 109 ? -10.618 -13.815 -20.898 1.00 48.25 109 ILE A N 1
ATOM 832 C CA . ILE A 1 109 ? -9.504 -12.938 -21.280 1.00 48.25 109 ILE A CA 1
ATOM 833 C C . ILE A 1 109 ? -9.261 -13.074 -22.785 1.00 48.25 109 ILE A C 1
ATOM 835 O O . ILE A 1 109 ? -9.117 -14.170 -23.316 1.00 48.25 109 ILE A O 1
ATOM 839 N N . ALA A 1 110 ? -9.306 -11.943 -23.489 1.00 42.62 110 ALA A N 1
ATOM 840 C CA . ALA A 1 110 ? -9.269 -11.889 -24.945 1.00 42.62 110 ALA A CA 1
ATOM 841 C C . ALA A 1 110 ? -8.055 -12.635 -25.527 1.00 42.62 110 ALA A C 1
ATOM 843 O O . ALA A 1 110 ? -6.918 -12.383 -25.131 1.00 42.62 110 ALA A O 1
ATOM 844 N N . ASP A 1 111 ? -8.325 -13.497 -26.510 1.00 40.28 111 ASP A N 1
ATOM 845 C CA . ASP A 1 111 ? -7.340 -14.148 -27.377 1.00 40.28 111 ASP A CA 1
ATOM 846 C C . ASP A 1 111 ? -6.248 -13.149 -27.815 1.00 40.28 111 ASP A C 1
ATOM 848 O O . ASP A 1 111 ? -6.523 -12.209 -28.568 1.00 40.28 111 ASP A O 1
ATOM 852 N N . GLY A 1 112 ? -5.004 -13.356 -27.364 1.00 46.88 112 GLY A N 1
ATOM 853 C CA . GLY A 1 112 ? -3.817 -12.724 -27.956 1.00 46.88 112 GLY A CA 1
ATOM 854 C C . GLY A 1 112 ? -2.894 -11.904 -27.049 1.00 46.88 112 GLY A C 1
ATOM 855 O O . GLY A 1 112 ? -1.889 -11.410 -27.560 1.00 46.88 112 GLY A O 1
ATOM 856 N N . GLU A 1 113 ? -3.158 -11.756 -25.748 1.00 51.59 113 GLU A N 1
ATOM 857 C CA . GLU A 1 113 ? -2.225 -11.065 -24.842 1.00 51.59 113 GLU A CA 1
ATOM 858 C C . GLU A 1 113 ? -1.323 -12.057 -24.083 1.00 51.59 113 GLU A C 1
ATOM 860 O O . GLU A 1 113 ? -1.770 -13.104 -23.621 1.00 51.59 113 GLU A O 1
ATOM 865 N N . ALA A 1 114 ? -0.021 -11.753 -24.009 1.00 56.53 114 ALA A N 1
ATOM 866 C CA . ALA A 1 114 ? 0.968 -12.615 -23.370 1.00 56.53 114 ALA A CA 1
ATOM 867 C C . ALA A 1 114 ? 0.753 -12.641 -21.851 1.00 56.53 114 ALA A C 1
ATOM 869 O O . ALA A 1 114 ? 0.980 -11.651 -21.155 1.00 56.53 114 ALA A O 1
ATOM 870 N N . GLU A 1 115 ? 0.320 -13.785 -21.338 1.00 66.12 115 GLU A N 1
ATOM 871 C CA . GLU A 1 115 ? 0.203 -14.019 -19.907 1.00 66.12 115 GLU A CA 1
ATOM 872 C C . GLU A 1 115 ? 1.524 -14.507 -19.323 1.00 66.12 115 GLU A C 1
ATOM 874 O O . GLU A 1 115 ? 2.207 -15.358 -19.899 1.00 66.12 115 GLU A O 1
ATOM 879 N N . VAL A 1 116 ? 1.859 -13.993 -18.141 1.00 72.38 116 VAL A N 1
ATOM 880 C CA . VAL A 1 116 ? 3.066 -14.375 -17.412 1.00 72.38 116 VAL A CA 1
ATOM 881 C C . VAL A 1 116 ? 2.717 -14.826 -16.000 1.00 72.38 116 VAL A C 1
ATOM 883 O O . VAL A 1 116 ? 1.776 -14.337 -15.371 1.00 72.38 116 VAL A O 1
ATOM 886 N N . VAL A 1 117 ? 3.497 -15.777 -15.491 1.00 76.81 117 VAL A N 1
ATOM 887 C CA . VAL A 1 117 ? 3.464 -16.185 -14.086 1.00 76.81 117 VAL A CA 1
ATOM 888 C C . VAL A 1 117 ? 4.654 -15.544 -13.392 1.00 76.81 117 VAL A C 1
ATOM 890 O O . VAL A 1 117 ? 5.769 -15.562 -13.906 1.00 76.81 117 VAL A O 1
ATOM 893 N N . VAL A 1 118 ? 4.401 -14.949 -12.232 1.00 79.12 118 VAL A N 1
ATOM 894 C CA . VAL A 1 118 ? 5.389 -14.172 -11.488 1.00 79.12 118 VAL A CA 1
ATOM 895 C C . VAL A 1 118 ? 5.527 -14.725 -10.082 1.00 79.12 118 VAL A C 1
ATOM 897 O O . VAL A 1 118 ? 4.529 -14.915 -9.389 1.00 79.12 118 VAL A O 1
ATOM 900 N N . ASP A 1 119 ? 6.769 -14.908 -9.632 1.00 81.56 119 ASP A N 1
ATOM 901 C CA . ASP A 1 119 ? 7.082 -15.161 -8.226 1.00 81.56 119 ASP A CA 1
ATOM 902 C C . ASP A 1 119 ? 7.063 -13.849 -7.420 1.00 81.56 119 ASP A C 1
ATOM 904 O O . ASP A 1 119 ? 7.948 -12.993 -7.540 1.00 81.56 119 ASP A O 1
ATOM 908 N N . LEU A 1 120 ? 6.062 -13.697 -6.556 1.00 86.94 120 LEU A N 1
ATOM 909 C CA . LEU A 1 120 ? 5.872 -12.538 -5.682 1.00 86.94 120 LEU A CA 1
ATOM 910 C C . LEU A 1 120 ? 6.994 -12.391 -4.641 1.00 86.94 120 LEU A C 1
ATOM 912 O O . LEU A 1 120 ? 7.243 -11.295 -4.144 1.00 86.94 120 LEU A O 1
ATOM 916 N N . ARG A 1 121 ? 7.717 -13.470 -4.317 1.00 85.31 121 ARG A N 1
ATOM 917 C CA . ARG A 1 121 ? 8.837 -13.443 -3.358 1.00 85.31 121 ARG A CA 1
ATOM 918 C C . ARG A 1 121 ? 10.063 -12.754 -3.954 1.00 85.31 121 ARG A C 1
ATOM 920 O O . ARG A 1 121 ? 10.821 -12.114 -3.227 1.00 85.31 121 ARG A O 1
ATOM 927 N N . ALA A 1 122 ? 10.241 -12.873 -5.270 1.00 85.12 122 ALA A N 1
ATOM 928 C CA . ALA A 1 122 ? 11.272 -12.166 -6.024 1.00 85.12 122 ALA A CA 1
ATOM 929 C C . ALA A 1 122 ? 10.868 -10.719 -6.361 1.00 85.12 122 ALA A C 1
ATOM 931 O O . ALA A 1 122 ? 11.735 -9.898 -6.658 1.00 85.12 122 ALA A O 1
ATOM 932 N N . ASN A 1 123 ? 9.572 -10.399 -6.269 1.00 86.69 123 ASN A N 1
ATOM 933 C CA . ASN A 1 123 ? 8.983 -9.111 -6.633 1.00 86.69 123 ASN A CA 1
ATOM 934 C C . ASN A 1 123 ? 8.212 -8.479 -5.453 1.00 86.69 123 ASN A C 1
ATOM 936 O O . ASN A 1 123 ? 6.995 -8.302 -5.534 1.00 86.69 123 ASN A O 1
ATOM 940 N N . PRO A 1 124 ? 8.884 -8.152 -4.331 1.00 90.88 124 PRO A N 1
ATOM 941 C CA . PRO A 1 124 ? 8.214 -7.562 -3.176 1.00 90.88 124 PRO A CA 1
ATOM 942 C C . PRO A 1 124 ? 7.730 -6.134 -3.471 1.00 90.88 124 PRO A C 1
ATOM 944 O O . PRO A 1 124 ? 8.448 -5.349 -4.093 1.00 90.88 124 PRO A O 1
ATOM 947 N N . GLU A 1 125 ? 6.560 -5.756 -2.947 1.00 93.38 125 GLU A N 1
ATOM 948 C CA . GLU A 1 125 ? 6.090 -4.367 -3.001 1.00 93.38 125 GLU A CA 1
ATOM 949 C C . GLU A 1 125 ? 7.025 -3.451 -2.195 1.00 93.38 125 GLU A C 1
ATOM 951 O O . GLU A 1 125 ? 7.239 -3.642 -0.995 1.00 93.38 125 GLU A O 1
ATOM 956 N N . ARG A 1 126 ? 7.604 -2.449 -2.865 1.00 92.75 126 ARG A N 1
ATOM 957 C CA . ARG A 1 126 ? 8.540 -1.480 -2.278 1.00 92.75 126 ARG A CA 1
ATOM 958 C C . ARG A 1 126 ? 8.629 -0.212 -3.123 1.00 92.75 126 ARG A C 1
ATOM 960 O O . ARG A 1 126 ? 7.962 -0.085 -4.145 1.00 92.75 126 ARG A O 1
ATOM 967 N N . TYR A 1 127 ? 9.454 0.749 -2.709 1.00 93.62 127 TYR A N 1
ATOM 968 C CA . TYR A 1 127 ? 9.674 1.970 -3.483 1.00 93.62 127 TYR A CA 1
ATOM 969 C C . TYR A 1 127 ? 10.255 1.658 -4.874 1.00 93.62 127 TYR A C 1
ATOM 971 O O . TYR A 1 127 ? 11.346 1.110 -4.980 1.00 93.62 127 TYR A O 1
ATOM 979 N N . THR A 1 128 ? 9.554 2.070 -5.935 1.00 90.00 128 THR A N 1
ATOM 980 C CA . THR A 1 128 ? 9.983 1.931 -7.346 1.00 90.00 128 THR A CA 1
ATOM 981 C C . THR A 1 128 ? 10.369 3.269 -7.990 1.00 90.00 128 THR A C 1
ATOM 983 O O . THR A 1 128 ? 10.909 3.333 -9.097 1.00 90.00 128 THR A O 1
ATOM 986 N N . GLY A 1 129 ? 10.070 4.377 -7.306 1.00 87.94 129 GLY A N 1
ATOM 987 C CA . GLY A 1 129 ? 10.187 5.724 -7.857 1.00 87.94 129 GLY A CA 1
ATOM 988 C C . GLY A 1 129 ? 9.103 6.098 -8.871 1.00 87.94 129 GLY A C 1
ATOM 989 O O . GLY A 1 129 ? 9.274 7.102 -9.558 1.00 87.94 129 GLY A O 1
ATOM 990 N N . TYR A 1 130 ? 8.018 5.323 -8.975 1.00 88.12 130 TYR A N 1
ATOM 991 C CA . TYR A 1 130 ? 6.810 5.729 -9.695 1.00 88.12 130 TYR A CA 1
ATOM 992 C C . TYR A 1 130 ? 6.105 6.872 -8.946 1.00 88.12 130 TYR A C 1
ATOM 994 O O . TYR A 1 130 ? 5.731 6.728 -7.781 1.00 88.12 130 TYR A O 1
ATOM 1002 N N . ALA A 1 131 ? 5.979 8.037 -9.586 1.00 88.38 131 ALA A N 1
ATOM 1003 C CA . ALA A 1 131 ? 5.452 9.254 -8.971 1.00 88.38 131 ALA A CA 1
ATOM 1004 C C . ALA A 1 131 ? 5.004 10.283 -10.030 1.00 88.38 131 ALA A C 1
ATOM 1006 O O . ALA A 1 131 ? 5.053 10.039 -11.235 1.00 88.38 131 ALA A O 1
ATOM 1007 N N . GLY A 1 132 ? 4.598 11.471 -9.575 1.00 88.69 132 GLY A N 1
ATOM 1008 C CA . GLY A 1 132 ? 4.265 12.600 -10.444 1.00 88.69 132 GLY A CA 1
ATOM 1009 C C . GLY A 1 132 ? 2.876 12.491 -11.074 1.00 88.69 132 GLY A C 1
ATOM 1010 O O . GLY A 1 132 ? 1.985 11.842 -10.531 1.00 88.69 132 GLY A O 1
ATOM 1011 N N . ALA A 1 133 ? 2.690 13.157 -12.217 1.00 88.81 133 ALA A N 1
ATOM 1012 C CA . ALA A 1 133 ? 1.381 13.313 -12.854 1.00 88.81 133 ALA A CA 1
ATOM 1013 C C . ALA A 1 133 ? 0.737 11.983 -13.282 1.00 88.81 133 ALA A C 1
ATOM 1015 O O . ALA A 1 133 ? -0.482 11.868 -13.224 1.00 88.81 133 ALA A O 1
ATOM 1016 N N . SER A 1 134 ? 1.539 10.983 -13.673 1.00 88.31 134 SER A N 1
ATOM 1017 C CA . SER A 1 134 ? 1.038 9.647 -14.029 1.00 88.31 134 SER A CA 1
ATOM 1018 C C . SER A 1 134 ? 0.399 8.963 -12.816 1.00 88.31 134 SER A C 1
ATOM 1020 O O . SER A 1 134 ? -0.791 8.656 -12.833 1.00 88.31 134 SER A O 1
ATOM 1022 N N . ALA A 1 135 ? 1.149 8.840 -11.715 1.00 89.25 135 ALA A N 1
ATOM 1023 C CA . ALA A 1 135 ? 0.648 8.241 -10.478 1.00 89.25 135 ALA A CA 1
ATOM 1024 C C . ALA A 1 135 ? -0.540 9.024 -9.895 1.00 89.25 135 ALA A C 1
ATOM 1026 O O . ALA A 1 135 ? -1.510 8.429 -9.429 1.00 89.25 135 ALA A O 1
ATOM 1027 N N . ALA A 1 136 ? -0.477 10.361 -9.944 1.00 90.69 136 ALA A N 1
ATOM 1028 C CA . ALA A 1 136 ? -1.562 11.220 -9.484 1.00 90.69 136 ALA A CA 1
ATOM 1029 C C . ALA A 1 136 ? -2.843 10.997 -10.295 1.00 90.69 136 ALA A C 1
ATOM 1031 O O . ALA A 1 136 ? -3.899 10.859 -9.697 1.00 90.69 136 ALA A O 1
ATOM 1032 N N . ARG A 1 137 ? -2.752 10.892 -11.627 1.00 90.88 137 ARG A N 1
ATOM 1033 C CA . ARG A 1 137 ? -3.902 10.625 -12.503 1.00 90.88 137 ARG A CA 1
ATOM 1034 C C . ARG A 1 137 ? -4.564 9.285 -12.191 1.00 90.88 137 ARG A C 1
ATOM 1036 O O . ARG A 1 137 ? -5.784 9.220 -12.162 1.00 90.88 137 ARG A O 1
ATOM 1043 N N . VAL A 1 138 ? -3.777 8.231 -11.956 1.00 90.62 138 VAL A N 1
ATOM 1044 C CA . VAL A 1 138 ? -4.321 6.909 -11.599 1.00 90.62 138 VAL A CA 1
ATOM 1045 C C . VAL A 1 138 ? -5.125 6.998 -10.305 1.00 90.62 138 VAL A C 1
ATOM 1047 O O . VAL A 1 138 ? -6.272 6.562 -10.268 1.00 90.62 138 VAL A O 1
ATOM 1050 N N . TRP A 1 139 ? -4.555 7.592 -9.253 1.00 90.31 139 TRP A N 1
ATOM 1051 C CA . TRP A 1 139 ? -5.254 7.712 -7.974 1.00 90.31 139 TRP A CA 1
ATOM 1052 C C . TRP A 1 139 ? -6.425 8.689 -8.015 1.00 90.31 139 TRP A C 1
ATOM 1054 O O . TRP A 1 139 ? -7.433 8.421 -7.369 1.00 90.31 139 TRP A O 1
ATOM 1064 N N . ASP A 1 140 ? -6.318 9.778 -8.774 1.00 88.75 140 ASP A N 1
ATOM 1065 C CA . ASP A 1 140 ? -7.425 10.703 -9.008 1.00 88.75 140 ASP A CA 1
ATOM 1066 C C . ASP A 1 140 ? -8.586 9.973 -9.684 1.00 88.75 140 ASP A C 1
ATOM 1068 O O . ASP A 1 140 ? -9.695 10.001 -9.172 1.00 88.75 140 ASP A O 1
ATOM 1072 N N . GLU A 1 141 ? -8.330 9.196 -10.739 1.00 87.69 141 GLU A N 1
ATOM 1073 C CA . GLU A 1 141 ? -9.374 8.426 -11.418 1.00 87.69 141 GLU A CA 1
ATOM 1074 C C . GLU A 1 141 ? -10.000 7.359 -10.510 1.00 87.69 141 GLU A C 1
ATOM 1076 O O . GLU A 1 141 ? -11.223 7.204 -10.486 1.00 87.69 141 GLU A O 1
ATOM 1081 N N . VAL A 1 142 ? -9.175 6.645 -9.735 1.00 87.62 142 VAL A N 1
ATOM 1082 C CA . VAL A 1 142 ? -9.646 5.657 -8.758 1.00 87.62 142 VAL A CA 1
ATOM 1083 C C . VAL A 1 142 ? -10.556 6.334 -7.735 1.00 87.62 142 VAL A C 1
ATOM 1085 O O . VAL A 1 142 ? -11.691 5.912 -7.574 1.00 87.62 142 VAL A O 1
ATOM 1088 N N . HIS A 1 143 ? -10.116 7.404 -7.070 1.00 82.25 143 HIS A N 1
ATOM 1089 C CA . HIS A 1 143 ? -10.905 8.047 -6.011 1.00 82.25 143 HIS A CA 1
ATOM 1090 C C . HIS A 1 143 ? -12.091 8.861 -6.540 1.00 82.25 143 HIS A C 1
ATOM 1092 O O . HIS A 1 143 ? -13.140 8.881 -5.900 1.00 82.25 143 HIS A O 1
ATOM 1098 N N . HIS A 1 144 ? -11.979 9.477 -7.715 1.00 75.31 144 HIS A N 1
ATOM 1099 C CA . HIS A 1 144 ? -13.042 10.280 -8.318 1.00 75.31 144 HIS A CA 1
ATOM 1100 C C . HIS A 1 144 ? -14.205 9.409 -8.810 1.00 75.31 144 HIS A C 1
ATOM 1102 O O . HIS A 1 144 ? -15.369 9.763 -8.612 1.00 75.31 144 HIS A O 1
ATOM 1108 N N . ARG A 1 145 ? -13.927 8.220 -9.368 1.00 67.69 145 ARG A N 1
ATOM 1109 C CA . ARG A 1 145 ? -14.982 7.262 -9.753 1.00 67.69 145 ARG A CA 1
ATOM 1110 C C . ARG A 1 145 ? -15.631 6.543 -8.575 1.00 67.69 145 ARG A C 1
ATOM 1112 O O . ARG A 1 145 ? -16.734 6.020 -8.724 1.00 67.69 145 ARG A O 1
ATOM 1119 N N . ASN A 1 146 ? -14.996 6.555 -7.406 1.00 63.75 146 ASN A N 1
ATOM 1120 C CA . ASN A 1 146 ? -15.552 5.969 -6.183 1.00 63.75 146 ASN A CA 1
ATOM 1121 C C . ASN A 1 146 ? -16.714 6.791 -5.604 1.00 63.75 146 ASN A C 1
ATOM 1123 O O . ASN A 1 146 ? -17.431 6.345 -4.707 1.00 63.75 146 ASN A O 1
ATOM 1127 N N . CYS A 1 147 ? -16.971 7.973 -6.158 1.00 63.41 147 CYS A N 1
ATOM 1128 C CA . CYS A 1 147 ? -18.217 8.688 -5.958 1.00 63.41 147 CYS A CA 1
ATOM 1129 C C . CYS A 1 147 ? -19.209 8.241 -7.023 1.00 63.41 147 CYS A C 1
ATOM 1131 O O . CYS A 1 147 ? -19.471 8.957 -7.985 1.00 63.41 147 CYS A O 1
ATOM 1133 N N . PHE A 1 148 ? -19.708 7.010 -6.859 1.00 58.69 148 PHE A N 1
ATOM 1134 C CA . PHE A 1 148 ? -20.728 6.395 -7.704 1.00 58.69 148 PHE A CA 1
ATOM 1135 C C . PHE A 1 148 ? -21.832 7.417 -7.988 1.00 58.69 148 PHE A C 1
ATOM 1137 O O . PHE A 1 148 ? -22.647 7.717 -7.113 1.00 58.69 148 PHE A O 1
ATOM 1144 N N . GLN A 1 149 ? -21.833 7.988 -9.189 1.00 45.47 149 GLN A N 1
ATOM 1145 C CA . GLN A 1 149 ? -22.816 8.984 -9.587 1.00 45.47 149 GLN A CA 1
ATOM 1146 C C . GLN A 1 149 ? -24.182 8.296 -9.693 1.00 45.47 149 GLN A C 1
ATOM 1148 O O . GLN A 1 149 ? -24.552 7.754 -10.729 1.00 45.47 149 GLN A O 1
ATOM 1153 N N . GLY A 1 150 ? -24.923 8.279 -8.589 1.00 44.38 150 GLY A N 1
ATOM 1154 C CA . GLY A 1 150 ? -26.373 8.184 -8.597 1.00 44.38 150 GLY A CA 1
ATOM 1155 C C . GLY A 1 150 ? -26.910 9.602 -8.704 1.00 44.38 150 GLY A C 1
ATOM 1156 O O . GLY A 1 150 ? -26.435 10.481 -7.987 1.00 44.38 150 GLY A O 1
ATOM 1157 N N . ALA A 1 151 ? -27.843 9.829 -9.628 1.00 40.44 151 ALA A N 1
ATOM 1158 C CA . ALA A 1 151 ? -28.517 11.109 -9.813 1.00 40.44 151 ALA A CA 1
ATOM 1159 C C . ALA A 1 151 ? -28.878 11.754 -8.460 1.00 40.44 151 ALA A C 1
ATOM 1161 O O . ALA A 1 151 ? -29.259 11.023 -7.537 1.00 40.44 151 ALA A O 1
ATOM 1162 N N . PRO A 1 152 ? -28.781 13.092 -8.326 1.00 43.22 152 PRO A N 1
ATOM 1163 C CA . PRO A 1 152 ? -29.270 13.754 -7.128 1.00 43.22 152 PRO A CA 1
ATOM 1164 C C . PRO A 1 152 ? -30.715 13.303 -6.919 1.00 43.22 152 PRO A C 1
ATOM 1166 O O . PRO A 1 152 ? -31.531 13.389 -7.838 1.00 43.22 152 PRO A O 1
ATOM 1169 N N . ALA A 1 153 ? -31.020 12.768 -5.735 1.00 46.81 153 ALA A N 1
ATOM 1170 C CA . ALA A 1 153 ? -32.408 12.589 -5.345 1.00 46.81 153 ALA A CA 1
ATOM 1171 C C . ALA A 1 153 ? -33.077 13.959 -5.513 1.00 46.81 153 ALA A C 1
ATOM 1173 O O . ALA A 1 153 ? -32.565 14.948 -4.983 1.00 46.81 153 ALA A O 1
ATOM 1174 N N . GLU A 1 154 ? -34.142 14.035 -6.316 1.00 38.03 154 GLU A N 1
ATOM 1175 C CA . GLU A 1 154 ? -34.855 15.287 -6.570 1.00 38.03 154 GLU A CA 1
ATOM 1176 C C . GLU A 1 154 ? -35.174 15.959 -5.224 1.00 38.03 154 GLU A C 1
ATOM 1178 O O . GLU A 1 154 ? -35.943 15.431 -4.421 1.00 38.03 154 GLU A O 1
ATOM 1183 N N . GLY A 1 155 ? -34.516 17.091 -4.944 1.00 49.09 155 GLY A N 1
ATOM 1184 C CA . GLY A 1 155 ? -34.652 17.831 -3.685 1.00 49.09 155 GLY A CA 1
ATOM 1185 C C . GLY A 1 155 ? -33.464 17.780 -2.715 1.00 49.09 155 GLY A C 1
ATOM 1186 O O . GLY A 1 155 ? -33.555 18.385 -1.647 1.00 49.09 155 GLY A O 1
ATOM 1187 N N . ALA A 1 156 ? -32.346 17.125 -3.045 1.00 46.94 156 ALA A N 1
ATOM 1188 C CA . ALA A 1 156 ? -31.114 17.277 -2.270 1.00 46.94 156 ALA A CA 1
ATOM 1189 C C . ALA A 1 156 ? -30.533 18.684 -2.494 1.00 46.94 156 ALA A C 1
ATOM 1191 O O . ALA A 1 156 ? -30.111 19.022 -3.599 1.00 46.94 156 ALA A O 1
ATOM 1192 N N . ALA A 1 157 ? -30.563 19.509 -1.442 1.00 44.00 157 ALA A N 1
ATOM 1193 C CA . ALA A 1 157 ? -29.880 20.797 -1.391 1.00 44.00 157 ALA A CA 1
ATOM 1194 C C . ALA A 1 157 ? -28.431 20.649 -1.870 1.00 44.00 157 ALA A C 1
ATOM 1196 O O . ALA A 1 157 ? -27.829 19.600 -1.640 1.00 44.00 157 ALA A O 1
ATOM 1197 N N . GLU A 1 158 ? -27.899 21.689 -2.520 1.00 44.81 158 GLU A N 1
ATOM 1198 C CA . GLU A 1 158 ? -26.501 21.780 -2.945 1.00 44.81 158 GLU A CA 1
ATOM 1199 C C . GLU A 1 158 ? -25.578 21.426 -1.771 1.00 44.81 158 GLU A C 1
ATOM 1201 O O . GLU A 1 158 ? -25.283 22.246 -0.902 1.00 44.81 158 GLU A O 1
ATOM 1206 N N . ALA A 1 159 ? -25.178 20.158 -1.702 1.00 45.34 159 ALA A N 1
ATOM 1207 C CA . ALA A 1 159 ? -24.138 19.714 -0.808 1.00 45.34 159 ALA A CA 1
ATOM 1208 C C . ALA A 1 159 ? -22.836 20.098 -1.499 1.00 45.34 159 ALA A C 1
ATOM 1210 O O . ALA A 1 159 ? -22.404 19.438 -2.439 1.00 45.34 159 ALA A O 1
ATOM 1211 N N . ASP A 1 160 ? -22.233 21.176 -1.013 1.00 45.28 160 ASP A N 1
ATOM 1212 C CA . ASP A 1 160 ? -20.908 21.693 -1.384 1.00 45.28 160 ASP A CA 1
ATOM 1213 C C . ASP A 1 160 ? -19.764 20.681 -1.094 1.00 45.28 160 ASP A C 1
ATOM 1215 O O . ASP A 1 160 ? -18.585 20.974 -1.260 1.00 45.28 160 ASP A O 1
ATOM 1219 N N . GLU A 1 161 ? -20.111 19.470 -0.643 1.00 52.00 161 GLU A N 1
ATOM 1220 C CA . GLU A 1 161 ? -19.219 18.356 -0.344 1.00 52.00 161 GLU A CA 1
ATOM 1221 C C . GLU A 1 161 ? -19.253 17.344 -1.498 1.00 52.00 161 GLU A C 1
ATOM 1223 O O . GLU A 1 161 ? -20.301 16.722 -1.749 1.00 52.00 161 GLU A O 1
ATOM 1228 N N . PRO A 1 162 ? -18.116 17.110 -2.178 1.00 51.34 162 PRO A N 1
ATOM 1229 C CA . PRO A 1 162 ? -17.985 15.987 -3.085 1.00 51.34 162 PRO A CA 1
ATOM 1230 C C . PRO A 1 162 ? -18.410 14.717 -2.338 1.00 51.34 162 PRO A C 1
ATOM 1232 O O . PRO A 1 162 ? -17.806 14.328 -1.343 1.00 51.34 162 PRO A O 1
ATOM 1235 N N . CYS A 1 163 ? -19.453 14.049 -2.844 1.00 59.75 163 CYS A N 1
ATOM 1236 C CA . CYS A 1 163 ? -19.902 12.731 -2.380 1.00 59.75 163 CYS A CA 1
ATOM 1237 C C . CYS A 1 163 ? -20.759 12.709 -1.084 1.00 59.75 163 CYS A C 1
ATOM 1239 O O . CYS A 1 163 ? -20.878 11.671 -0.433 1.00 59.75 163 CYS A O 1
ATOM 1241 N N . GLY A 1 164 ? -21.465 13.795 -0.744 1.00 56.75 164 GLY A N 1
ATOM 1242 C CA . GLY A 1 164 ? -22.369 13.858 0.425 1.00 56.75 164 GLY A CA 1
ATOM 1243 C C . GLY A 1 164 ? -23.599 12.919 0.420 1.00 56.75 164 GLY A C 1
ATOM 1244 O O . GLY A 1 164 ? -24.268 12.778 1.442 1.00 56.75 164 GLY A O 1
ATOM 1245 N N . GLY A 1 165 ? -23.906 12.252 -0.702 1.00 65.81 165 GLY A N 1
ATOM 1246 C CA . GLY A 1 165 ? -25.084 11.381 -0.881 1.00 65.81 165 GLY A CA 1
ATOM 1247 C C . GLY A 1 165 ? -24.811 9.870 -0.889 1.00 65.81 165 GLY A C 1
ATOM 1248 O O . GLY A 1 165 ? -25.677 9.104 -1.310 1.00 65.81 165 GLY A O 1
ATOM 1249 N N . LEU A 1 166 ? -23.617 9.420 -0.488 1.00 72.94 166 LEU A N 1
ATOM 1250 C CA . LEU A 1 166 ? -23.226 8.010 -0.620 1.00 72.94 166 LEU A CA 1
ATOM 1251 C C . LEU A 1 166 ? -24.045 7.072 0.283 1.00 72.94 166 LEU A C 1
ATOM 1253 O O . LEU A 1 166 ? -24.315 7.368 1.448 1.00 72.94 166 LEU A O 1
ATOM 1257 N N . SER A 1 167 ? -24.371 5.883 -0.223 1.00 79.94 167 SER A N 1
ATOM 1258 C CA . SER A 1 167 ? -24.942 4.780 0.555 1.00 79.94 167 SER A CA 1
ATOM 1259 C C . SER A 1 167 ? -23.913 4.172 1.519 1.00 79.94 167 SER A C 1
ATOM 1261 O O . SER A 1 167 ? -22.707 4.397 1.403 1.00 79.94 167 SER A O 1
ATOM 1263 N N . ALA A 1 168 ? -24.370 3.355 2.474 1.00 79.25 168 ALA A N 1
ATOM 1264 C CA . ALA A 1 168 ? -23.469 2.662 3.399 1.00 79.25 168 ALA A CA 1
ATOM 1265 C C . ALA A 1 168 ? -22.440 1.780 2.665 1.00 79.25 168 ALA A C 1
ATOM 1267 O O . ALA A 1 168 ? -21.257 1.835 2.983 1.00 79.25 168 ALA A O 1
ATOM 1268 N N . ALA A 1 169 ? -22.866 1.032 1.642 1.00 80.56 169 ALA A N 1
ATOM 1269 C CA . ALA A 1 169 ? -21.974 0.182 0.852 1.00 80.56 169 ALA A CA 1
ATOM 1270 C C . ALA A 1 169 ? -20.902 0.995 0.109 1.00 80.56 169 ALA A C 1
ATOM 1272 O O . ALA A 1 169 ? -19.736 0.609 0.077 1.00 80.56 169 ALA A O 1
ATOM 1273 N N . GLN A 1 170 ? -21.285 2.152 -0.434 1.00 81.19 170 GLN A N 1
ATOM 1274 C CA . GLN A 1 170 ? -20.362 3.041 -1.138 1.00 81.19 170 GLN A CA 1
ATOM 1275 C C . GLN A 1 170 ? -19.336 3.652 -0.177 1.00 81.19 170 GLN A C 1
ATOM 1277 O O . GLN A 1 170 ? -18.151 3.700 -0.490 1.00 81.19 170 GLN A O 1
ATOM 1282 N N . ARG A 1 171 ? -19.752 4.030 1.039 1.00 81.12 171 ARG A N 1
ATOM 1283 C CA . ARG A 1 171 ? -18.813 4.474 2.081 1.00 81.12 171 ARG A CA 1
ATOM 1284 C C . ARG A 1 171 ? -17.818 3.379 2.465 1.00 81.12 171 ARG A C 1
ATOM 1286 O O . ARG A 1 171 ? -16.630 3.667 2.565 1.00 81.12 171 ARG A O 1
ATOM 1293 N N . VAL A 1 172 ? -18.271 2.132 2.635 1.00 84.75 172 VAL A N 1
ATOM 1294 C CA . VAL A 1 172 ? -17.367 1.002 2.923 1.00 84.75 172 VAL A CA 1
ATOM 1295 C C . VAL A 1 172 ? -16.361 0.804 1.789 1.00 84.75 172 VAL A C 1
ATOM 1297 O O . VAL A 1 172 ? -15.173 0.646 2.055 1.00 84.75 172 VAL A O 1
ATOM 1300 N N . TYR A 1 173 ? -16.804 0.873 0.534 1.00 86.62 173 TYR A N 1
ATOM 1301 C CA . TYR A 1 173 ? -15.916 0.762 -0.622 1.00 86.62 173 TYR A CA 1
ATOM 1302 C C . TYR A 1 173 ? -14.839 1.859 -0.644 1.00 86.62 173 TYR A C 1
ATOM 1304 O O . TYR A 1 173 ? -13.656 1.556 -0.787 1.00 86.62 173 TYR A O 1
ATOM 1312 N N . ASN A 1 174 ? -15.210 3.118 -0.398 1.00 86.38 174 ASN A N 1
ATOM 1313 C CA . ASN A 1 174 ? -14.248 4.226 -0.363 1.00 86.38 174 ASN A CA 1
ATOM 1314 C C . ASN A 1 174 ? -13.210 4.041 0.750 1.00 86.38 174 ASN A C 1
ATOM 1316 O O . ASN A 1 174 ? -12.023 4.308 0.549 1.00 86.38 174 ASN A O 1
ATOM 1320 N N . ARG A 1 175 ? -13.638 3.529 1.911 1.00 88.06 175 ARG A N 1
ATOM 1321 C CA . ARG A 1 175 ? -12.734 3.192 3.019 1.00 88.06 175 ARG A CA 1
ATOM 1322 C C . ARG A 1 175 ? -11.774 2.064 2.643 1.00 88.06 175 ARG A C 1
ATOM 1324 O O . ARG A 1 175 ? -10.591 2.185 2.940 1.00 88.06 175 ARG A O 1
ATOM 1331 N N . LEU A 1 176 ? -12.247 1.026 1.946 1.00 91.81 176 LEU A N 1
ATOM 1332 C CA . LEU A 1 176 ? -11.400 -0.066 1.450 1.00 91.81 176 LEU A CA 1
ATOM 1333 C C . LEU A 1 176 ? -10.318 0.441 0.492 1.00 91.81 176 LEU A C 1
ATOM 1335 O O . LEU A 1 176 ? -9.142 0.123 0.659 1.00 91.81 176 LEU A O 1
ATOM 1339 N N . VAL A 1 177 ? -10.693 1.274 -0.480 1.00 92.56 177 VAL A N 1
ATOM 1340 C CA . VAL A 1 177 ? -9.732 1.844 -1.435 1.00 92.56 177 VAL A CA 1
ATOM 1341 C C . VAL A 1 177 ? -8.741 2.781 -0.733 1.00 92.56 177 VAL A C 1
ATOM 1343 O O . VAL A 1 177 ? -7.542 2.736 -1.009 1.00 92.56 177 VAL A O 1
ATOM 1346 N N . SER A 1 178 ? -9.209 3.604 0.209 1.00 93.25 178 SER A N 1
ATOM 1347 C CA . SER A 1 178 ? -8.348 4.476 1.019 1.00 93.25 178 SER A CA 1
ATOM 1348 C C . SER A 1 178 ? -7.374 3.683 1.901 1.00 93.25 178 SER A C 1
ATOM 1350 O O . SER A 1 178 ? -6.189 4.018 1.982 1.00 93.25 178 SER A O 1
ATOM 1352 N N . GLY A 1 179 ? -7.828 2.588 2.513 1.00 95.69 179 GLY A N 1
ATOM 1353 C CA . GLY A 1 179 ? -6.978 1.705 3.308 1.00 95.69 179 GLY A CA 1
ATOM 1354 C C . GLY A 1 179 ? -5.952 0.953 2.465 1.00 95.69 179 GLY A C 1
ATOM 1355 O O . GLY A 1 179 ? -4.789 0.885 2.857 1.00 95.69 179 GLY A O 1
ATOM 1356 N N . LEU A 1 180 ? -6.329 0.482 1.271 1.00 96.38 180 LEU A N 1
ATOM 1357 C CA . LEU A 1 180 ? -5.390 -0.099 0.305 1.00 96.38 180 LEU A CA 1
ATOM 1358 C C . LEU A 1 180 ? -4.315 0.918 -0.107 1.00 96.38 180 LEU A C 1
ATOM 1360 O O . LEU A 1 180 ? -3.124 0.622 -0.025 1.00 96.38 180 LEU A O 1
ATOM 1364 N N . HIS A 1 181 ? -4.711 2.140 -0.473 1.00 96.50 181 HIS A N 1
ATOM 1365 C CA . HIS A 1 181 ? -3.769 3.213 -0.814 1.00 96.50 181 HIS A CA 1
ATOM 1366 C C . HIS A 1 181 ? -2.824 3.542 0.361 1.00 96.50 181 HIS A C 1
ATOM 1368 O O . HIS A 1 181 ? -1.625 3.779 0.170 1.00 96.50 181 HIS A O 1
ATOM 1374 N N . SER A 1 182 ? -3.340 3.500 1.591 1.00 97.69 182 SER A N 1
ATOM 1375 C CA . SER A 1 182 ? -2.547 3.681 2.812 1.00 97.69 182 SER A CA 1
ATOM 1376 C C . SER A 1 182 ? -1.550 2.534 3.027 1.00 97.69 182 SER A C 1
ATOM 1378 O O . SER A 1 182 ? -0.392 2.796 3.351 1.00 97.69 182 SER A O 1
ATOM 1380 N N . SER A 1 183 ? -1.954 1.284 2.776 1.00 98.12 183 SER A N 1
ATOM 1381 C CA . SER A 1 183 ? -1.082 0.102 2.837 1.00 98.12 183 SER A CA 1
ATOM 1382 C C . SER A 1 183 ? 0.088 0.218 1.858 1.00 98.12 183 SER A C 1
ATOM 1384 O O . SER A 1 183 ? 1.240 0.101 2.270 1.00 98.12 183 SER A O 1
ATOM 1386 N N . ILE A 1 184 ? -0.194 0.545 0.592 1.00 97.62 184 ILE A N 1
ATOM 1387 C CA . ILE A 1 184 ? 0.824 0.739 -0.456 1.00 97.62 184 ILE A CA 1
ATOM 1388 C C . ILE A 1 184 ? 1.817 1.831 -0.035 1.00 97.62 184 ILE A C 1
ATOM 1390 O O . ILE A 1 184 ? 3.034 1.653 -0.094 1.00 97.62 184 ILE A O 1
ATOM 1394 N N . SER A 1 185 ? 1.308 2.964 0.459 1.00 97.44 185 SER A N 1
ATOM 1395 C CA . SER A 1 185 ? 2.145 4.079 0.921 1.00 97.44 185 SER A CA 1
ATOM 1396 C C . SER A 1 185 ? 3.062 3.683 2.085 1.00 97.44 185 SER A C 1
ATOM 1398 O O . SER A 1 185 ? 4.216 4.119 2.134 1.00 97.44 185 SER A O 1
ATOM 1400 N N . LEU A 1 186 ? 2.583 2.845 3.011 1.00 98.12 186 LEU A N 1
ATOM 1401 C CA . LEU A 1 186 ? 3.390 2.330 4.117 1.00 98.12 186 LEU A CA 1
ATOM 1402 C C . LEU A 1 186 ? 4.412 1.284 3.665 1.00 98.12 186 LEU A C 1
ATOM 1404 O O . LEU A 1 186 ? 5.537 1.328 4.160 1.00 98.12 186 LEU A O 1
ATOM 1408 N N . HIS A 1 187 ? 4.094 0.402 2.714 1.00 97.31 187 HIS A N 1
ATOM 1409 C CA . HIS A 1 187 ? 5.083 -0.518 2.139 1.00 97.31 187 HIS A CA 1
ATOM 1410 C C . HIS A 1 187 ? 6.187 0.230 1.385 1.00 97.31 187 HIS A C 1
ATOM 1412 O O . HIS A 1 187 ? 7.366 -0.067 1.581 1.00 97.31 187 HIS A O 1
ATOM 1418 N N . ILE A 1 188 ? 5.844 1.276 0.624 1.00 96.75 188 ILE A N 1
ATOM 1419 C CA . ILE A 1 188 ? 6.827 2.173 -0.004 1.00 96.75 188 ILE A CA 1
ATOM 1420 C C . ILE A 1 188 ? 7.726 2.824 1.053 1.00 96.75 188 ILE A C 1
ATOM 1422 O O . ILE A 1 188 ? 8.942 2.889 0.875 1.00 96.75 188 ILE A O 1
ATOM 1426 N N . ALA A 1 189 ? 7.147 3.313 2.152 1.00 97.88 189 ALA A N 1
ATOM 1427 C CA . ALA A 1 189 ? 7.920 3.916 3.230 1.00 97.88 189 ALA A CA 1
ATOM 1428 C C . ALA A 1 189 ? 8.766 2.888 3.997 1.00 97.88 189 ALA A C 1
ATOM 1430 O O . ALA A 1 189 ? 9.852 3.228 4.452 1.00 97.88 189 ALA A O 1
ATOM 1431 N N . HIS A 1 190 ? 8.308 1.645 4.141 1.00 97.50 190 HIS A N 1
ATOM 1432 C CA . HIS A 1 190 ? 9.034 0.577 4.827 1.00 97.50 190 HIS A CA 1
ATOM 1433 C C . HIS A 1 190 ? 10.214 0.048 3.997 1.00 97.50 190 HIS A C 1
ATOM 1435 O O . HIS A 1 190 ? 11.321 -0.092 4.513 1.00 97.50 190 HIS A O 1
ATOM 1441 N N . GLY A 1 191 ? 9.983 -0.210 2.709 1.00 96.50 191 GLY A N 1
ATOM 1442 C CA . GLY A 1 191 ? 10.984 -0.615 1.726 1.00 96.50 191 GLY A CA 1
ATOM 1443 C C . GLY A 1 191 ? 11.440 0.564 0.873 1.00 96.50 191 GLY A C 1
ATOM 1444 O O . GLY A 1 191 ? 11.301 0.527 -0.348 1.00 96.50 191 GLY A O 1
ATOM 1445 N N . TYR A 1 192 ? 11.956 1.627 1.493 1.00 97.12 192 TYR A N 1
ATOM 1446 C CA . TYR A 1 192 ? 12.407 2.816 0.771 1.00 97.12 192 TYR A CA 1
ATOM 1447 C C . TYR A 1 192 ? 13.870 2.687 0.335 1.00 97.12 192 TYR A C 1
ATOM 1449 O O . TYR A 1 192 ? 14.689 2.093 1.040 1.00 97.12 192 TYR A O 1
ATOM 1457 N N . CYS A 1 193 ? 14.225 3.276 -0.810 1.00 96.19 193 CYS A N 1
ATOM 1458 C CA . CYS A 1 193 ? 15.619 3.320 -1.239 1.00 96.19 193 CYS A CA 1
ATOM 1459 C C . CYS A 1 193 ? 16.364 4.481 -0.565 1.00 96.19 193 CYS A C 1
ATOM 1461 O O . CYS A 1 193 ? 16.179 5.641 -0.935 1.00 96.19 193 CYS A O 1
ATOM 1463 N N . LEU A 1 194 ? 17.197 4.168 0.430 1.00 95.94 194 LEU A N 1
ATOM 1464 C CA . LEU A 1 194 ? 17.957 5.149 1.211 1.00 95.94 194 LEU A CA 1
ATOM 1465 C C . LEU A 1 194 ? 19.225 5.609 0.483 1.00 95.94 194 LEU A C 1
ATOM 1467 O O . LEU A 1 194 ? 19.581 6.783 0.544 1.00 95.94 194 LEU A O 1
ATOM 1471 N N . GLU A 1 195 ? 19.887 4.698 -0.235 1.00 95.25 195 GLU A N 1
ATOM 1472 C CA . GLU A 1 195 ? 21.066 5.002 -1.049 1.00 95.25 195 GLU A CA 1
ATOM 1473 C C . GLU A 1 195 ? 20.981 4.279 -2.395 1.00 95.25 195 GLU A C 1
ATOM 1475 O O . GLU A 1 195 ? 20.732 3.074 -2.450 1.00 95.25 195 GLU A O 1
ATOM 1480 N N . ARG A 1 196 ? 21.204 5.009 -3.495 1.00 93.44 196 ARG A N 1
ATOM 1481 C CA . ARG A 1 196 ? 21.274 4.430 -4.846 1.00 93.44 196 ARG A CA 1
ATOM 1482 C C . ARG A 1 196 ? 22.671 3.885 -5.126 1.00 93.44 196 ARG A C 1
ATOM 1484 O O . ARG A 1 196 ? 23.664 4.427 -4.643 1.00 93.44 196 ARG A O 1
ATOM 1491 N N . SER A 1 197 ? 22.746 2.847 -5.952 1.00 93.06 197 SER A N 1
ATOM 1492 C CA . SER A 1 197 ? 24.018 2.289 -6.405 1.00 93.06 197 SER A CA 1
ATOM 1493 C C . SER A 1 197 ? 24.837 3.335 -7.165 1.00 93.06 197 SER A C 1
ATOM 1495 O O . SER A 1 197 ? 24.325 4.065 -8.014 1.00 93.06 197 SER A O 1
ATOM 1497 N N . LYS A 1 198 ? 26.133 3.410 -6.845 1.00 93.94 198 LYS A N 1
ATOM 1498 C CA . LYS A 1 198 ? 27.101 4.289 -7.526 1.00 93.94 198 LYS A CA 1
ATOM 1499 C C . LYS A 1 198 ? 27.649 3.655 -8.805 1.00 93.94 198 LYS A C 1
ATOM 1501 O O . LYS A 1 198 ? 28.194 4.362 -9.645 1.00 93.94 198 LYS A O 1
ATOM 1506 N N . THR A 1 199 ? 27.531 2.334 -8.932 1.00 92.75 199 THR A N 1
ATOM 1507 C CA . THR A 1 199 ? 28.089 1.541 -10.036 1.00 92.75 199 THR A CA 1
ATOM 1508 C C . THR A 1 199 ? 27.028 1.103 -11.034 1.00 92.75 199 THR A C 1
ATOM 1510 O O . THR A 1 199 ? 27.331 0.957 -12.215 1.00 92.75 199 THR A O 1
ATOM 1513 N N . THR A 1 200 ? 25.788 0.919 -10.580 1.00 88.81 200 THR A N 1
ATOM 1514 C CA . THR A 1 200 ? 24.689 0.414 -11.405 1.00 88.81 200 THR A CA 1
ATOM 1515 C C . THR A 1 200 ? 23.574 1.446 -11.491 1.00 88.81 200 THR A C 1
ATOM 1517 O O . THR A 1 200 ? 23.059 1.932 -10.484 1.00 88.81 200 THR A O 1
ATOM 1520 N N . ILE A 1 201 ? 23.163 1.773 -12.713 1.00 84.50 201 ILE A N 1
ATOM 1521 C CA . ILE A 1 201 ? 22.076 2.723 -12.954 1.00 84.50 201 ILE A CA 1
ATOM 1522 C C . ILE A 1 201 ? 20.749 2.119 -12.480 1.00 84.50 201 ILE A C 1
ATOM 1524 O O . ILE A 1 201 ? 20.464 0.951 -12.741 1.00 84.50 201 ILE A O 1
ATOM 1528 N N . ALA A 1 202 ? 19.922 2.943 -11.828 1.00 82.06 202 ALA A N 1
ATOM 1529 C CA . ALA A 1 202 ? 18.569 2.585 -11.395 1.00 82.06 202 ALA A CA 1
ATOM 1530 C C . ALA A 1 202 ? 18.491 1.391 -10.422 1.00 82.06 202 ALA A C 1
ATOM 1532 O O . ALA A 1 202 ? 17.444 0.764 -10.300 1.00 82.06 202 ALA A O 1
ATOM 1533 N N . GLU A 1 203 ? 19.570 1.120 -9.688 1.00 87.88 203 GLU A N 1
ATOM 1534 C CA . GLU A 1 203 ? 19.607 0.120 -8.621 1.00 87.88 203 GLU A CA 1
ATOM 1535 C C . GLU A 1 203 ? 19.675 0.798 -7.248 1.00 87.88 203 GLU A C 1
ATOM 1537 O O . GLU A 1 203 ? 20.325 1.837 -7.073 1.00 87.88 203 GLU A O 1
ATOM 1542 N N . CYS A 1 204 ? 19.005 0.204 -6.264 1.00 91.50 204 CYS A N 1
ATOM 1543 C CA . CYS A 1 204 ? 19.137 0.610 -4.876 1.00 91.50 204 CYS A CA 1
ATOM 1544 C C . CYS A 1 204 ? 20.255 -0.174 -4.180 1.00 91.50 204 CYS A C 1
ATOM 1546 O O . CYS A 1 204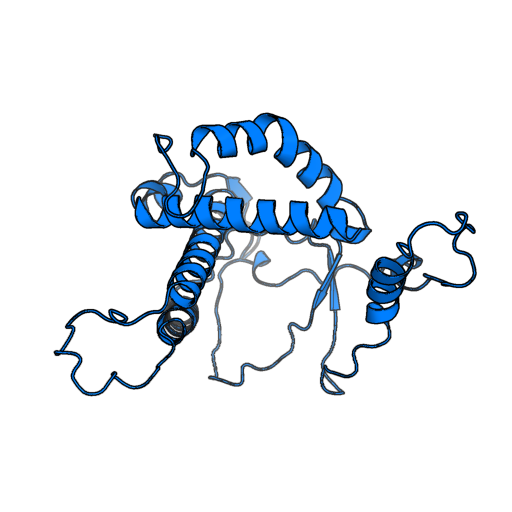 ? 20.276 -1.399 -4.240 1.00 91.50 204 CYS A O 1
ATOM 1548 N N . ALA A 1 205 ? 21.156 0.524 -3.491 1.00 94.12 205 ALA A N 1
ATOM 1549 C CA . ALA A 1 205 ? 22.224 -0.090 -2.707 1.00 94.12 205 ALA A CA 1
ATOM 1550 C C . ALA A 1 205 ? 21.788 -0.393 -1.267 1.00 94.12 205 ALA A C 1
ATOM 1552 O O . ALA A 1 205 ? 22.190 -1.407 -0.701 1.00 94.12 205 ALA A O 1
ATOM 1553 N N . VAL A 1 206 ? 20.970 0.481 -0.670 1.00 95.81 206 VAL A N 1
ATOM 1554 C CA . VAL A 1 206 ? 20.526 0.345 0.723 1.00 95.81 206 VAL A CA 1
ATOM 1555 C C . VAL A 1 206 ? 19.022 0.560 0.813 1.00 95.81 206 VAL A C 1
ATOM 1557 O O . VAL A 1 206 ? 18.527 1.669 0.608 1.00 95.81 206 VAL A O 1
ATOM 1560 N N . TRP A 1 207 ? 18.307 -0.507 1.161 1.00 96.00 207 TRP A N 1
ATOM 1561 C CA . TRP A 1 207 ? 16.879 -0.477 1.463 1.00 96.00 207 TRP A CA 1
ATOM 1562 C C . TRP A 1 207 ? 16.648 -0.265 2.958 1.00 96.00 207 TRP A C 1
ATOM 1564 O O . TRP A 1 207 ? 17.374 -0.817 3.785 1.00 96.00 207 TRP A O 1
ATOM 1574 N N . GLY A 1 208 ? 15.615 0.492 3.316 1.00 96.94 208 GLY A N 1
ATOM 1575 C CA . GLY A 1 208 ? 15.217 0.637 4.710 1.00 96.94 208 GLY A CA 1
ATOM 1576 C C . GLY A 1 208 ? 14.032 1.576 4.929 1.00 96.94 208 GLY A C 1
ATOM 1577 O O . GLY A 1 208 ? 13.511 2.160 3.977 1.00 96.94 208 GLY A O 1
ATOM 1578 N N . PRO A 1 209 ? 13.607 1.733 6.193 1.00 97.94 209 PRO A N 1
ATOM 1579 C CA . PRO A 1 209 ? 12.423 2.505 6.526 1.00 97.94 209 PRO A CA 1
ATOM 1580 C C . PRO A 1 209 ? 12.668 4.016 6.433 1.00 97.94 209 PRO A C 1
ATOM 1582 O O . PRO A 1 209 ? 13.622 4.553 6.996 1.00 97.94 209 PRO A O 1
ATOM 1585 N N . ASN A 1 210 ? 11.736 4.721 5.801 1.00 98.06 210 ASN A N 1
ATOM 1586 C CA . ASN A 1 210 ? 11.642 6.173 5.759 1.00 98.06 210 ASN A CA 1
ATOM 1587 C C . ASN A 1 210 ? 10.478 6.645 6.648 1.00 98.06 210 ASN A C 1
ATOM 1589 O O . ASN A 1 210 ? 9.337 6.796 6.206 1.00 98.06 210 ASN A O 1
ATOM 1593 N N . ALA A 1 211 ? 10.775 6.878 7.929 1.00 97.19 211 ALA A N 1
ATOM 1594 C CA . ALA A 1 211 ? 9.774 7.267 8.925 1.00 97.19 211 ALA A CA 1
ATOM 1595 C C . ALA A 1 211 ? 9.112 8.623 8.626 1.00 97.19 211 ALA A C 1
ATOM 1597 O O . ALA A 1 211 ? 7.956 8.834 8.987 1.00 97.19 211 ALA A O 1
ATOM 1598 N N . THR A 1 212 ? 9.836 9.538 7.976 1.00 97.94 212 THR A N 1
ATOM 1599 C CA . THR A 1 212 ? 9.294 10.836 7.556 1.00 97.94 212 THR A CA 1
ATOM 1600 C C . THR A 1 212 ? 8.220 10.637 6.496 1.00 97.94 212 THR A C 1
ATOM 1602 O O . THR A 1 212 ? 7.102 11.106 6.682 1.00 97.94 212 THR A O 1
ATOM 1605 N N . LEU A 1 213 ? 8.508 9.839 5.462 1.00 97.19 213 LEU A N 1
ATOM 1606 C CA . LEU A 1 213 ? 7.531 9.526 4.421 1.00 97.19 213 LEU A CA 1
ATOM 1607 C C . LEU A 1 213 ? 6.304 8.800 4.989 1.00 97.19 213 LEU A C 1
ATOM 1609 O O . LEU A 1 213 ? 5.179 9.137 4.630 1.00 97.19 213 LEU A O 1
ATOM 1613 N N . ALA A 1 214 ? 6.500 7.845 5.905 1.00 97.75 214 ALA A N 1
ATOM 1614 C CA . ALA A 1 214 ? 5.394 7.139 6.554 1.00 97.75 214 ALA A CA 1
ATOM 1615 C C . ALA A 1 214 ? 4.455 8.100 7.305 1.00 97.75 214 ALA A C 1
ATOM 1617 O O . ALA A 1 214 ? 3.234 7.996 7.176 1.00 97.75 214 ALA A O 1
ATOM 1618 N N . ARG A 1 215 ? 5.015 9.055 8.061 1.00 97.50 215 ARG A N 1
ATOM 1619 C CA . ARG A 1 215 ? 4.247 10.083 8.777 1.00 97.50 215 ARG A CA 1
ATOM 1620 C C . ARG A 1 215 ? 3.501 11.012 7.835 1.00 97.50 215 ARG A C 1
ATOM 1622 O O . ARG A 1 215 ? 2.277 11.080 7.897 1.00 97.50 215 ARG A O 1
ATOM 1629 N N . GLU A 1 216 ? 4.223 11.626 6.905 1.00 97.38 216 GLU A N 1
ATOM 1630 C CA . GLU A 1 216 ? 3.669 12.595 5.958 1.00 97.38 216 GLU A CA 1
ATOM 1631 C C . GLU A 1 216 ? 2.572 12.000 5.070 1.00 97.38 216 GLU A C 1
ATOM 1633 O O . GLU A 1 216 ? 1.641 12.707 4.681 1.00 97.38 216 GLU A O 1
ATOM 1638 N N . ARG A 1 217 ? 2.671 10.709 4.726 1.00 95.88 217 ARG A N 1
ATOM 1639 C CA . ARG A 1 217 ? 1.706 10.038 3.848 1.00 95.88 217 ARG A CA 1
ATOM 1640 C C . ARG A 1 217 ? 0.564 9.366 4.590 1.00 95.88 217 ARG A C 1
ATOM 1642 O O . ARG A 1 217 ? -0.525 9.312 4.028 1.00 95.88 217 ARG A O 1
ATOM 1649 N N . VAL A 1 218 ? 0.775 8.843 5.795 1.00 97.00 218 VAL A N 1
ATOM 1650 C CA . VAL A 1 218 ? -0.247 8.030 6.473 1.00 97.00 218 VAL A CA 1
ATOM 1651 C C . VAL A 1 218 ? -0.331 8.322 7.964 1.00 97.00 218 VAL A C 1
ATOM 1653 O O . VAL A 1 218 ? -1.409 8.653 8.434 1.00 97.00 218 VAL A O 1
ATOM 1656 N N . LEU A 1 219 ? 0.764 8.210 8.723 1.00 95.81 219 LEU A N 1
ATOM 1657 C CA . LEU A 1 219 ? 0.663 8.136 10.191 1.00 95.81 219 LEU A CA 1
ATOM 1658 C C . LEU A 1 219 ? 0.217 9.447 10.861 1.00 95.81 219 LEU A C 1
ATOM 1660 O O . LEU A 1 219 ? -0.339 9.385 11.955 1.00 95.81 219 LEU A O 1
ATOM 1664 N N . ASP A 1 220 ? 0.427 10.599 10.218 1.00 96.69 220 ASP A N 1
ATOM 1665 C CA . ASP A 1 220 ? -0.059 11.897 10.710 1.00 96.69 220 ASP A CA 1
ATOM 1666 C C . ASP A 1 220 ? -1.488 12.221 10.209 1.00 96.69 220 ASP A C 1
ATOM 1668 O O . ASP A 1 220 ? -2.017 13.290 10.509 1.00 96.69 220 ASP A O 1
ATOM 1672 N N . HIS A 1 221 ? -2.131 11.299 9.475 1.00 95.19 221 HIS A N 1
ATOM 1673 C CA . HIS A 1 221 ? -3.489 11.420 8.921 1.00 95.19 221 HIS A CA 1
ATOM 1674 C C . HIS A 1 221 ? -4.414 10.364 9.557 1.00 95.19 221 HIS A C 1
ATOM 1676 O O . HIS A 1 221 ? -4.439 9.213 9.103 1.00 95.19 221 HIS A O 1
ATOM 1682 N N . PRO A 1 222 ? -5.156 10.704 10.630 1.00 92.81 222 PRO A N 1
ATOM 1683 C CA . PRO A 1 222 ? -5.937 9.732 11.400 1.00 92.81 222 PRO A CA 1
ATOM 1684 C C . PRO A 1 222 ? -6.971 8.958 10.576 1.00 92.81 222 PRO A C 1
ATOM 1686 O O . PRO A 1 222 ? -7.159 7.767 10.800 1.00 92.81 222 PRO A O 1
ATOM 1689 N N . ASP A 1 223 ? -7.590 9.607 9.590 1.00 91.31 223 ASP A N 1
ATOM 1690 C CA . ASP A 1 223 ? -8.545 9.012 8.653 1.00 91.31 223 ASP A CA 1
ATOM 1691 C C . ASP A 1 223 ? -7.919 7.877 7.824 1.00 91.31 223 ASP A C 1
ATOM 1693 O O . ASP A 1 223 ? -8.524 6.821 7.641 1.00 91.31 223 ASP A O 1
ATOM 1697 N N . ARG A 1 224 ? -6.672 8.051 7.369 1.00 94.88 224 ARG A N 1
ATOM 1698 C CA . ARG A 1 224 ? -5.933 7.041 6.593 1.00 94.88 224 ARG A CA 1
ATOM 1699 C C . ARG A 1 224 ? -5.547 5.850 7.454 1.00 94.88 224 ARG A C 1
ATOM 1701 O O . ARG A 1 224 ? -5.680 4.705 7.023 1.00 94.88 224 ARG A O 1
ATOM 1708 N N . VAL A 1 225 ? -5.106 6.117 8.684 1.00 95.25 225 VAL A N 1
ATOM 1709 C CA . VAL A 1 225 ? -4.816 5.069 9.671 1.00 95.25 225 VAL A CA 1
ATOM 1710 C C . VAL A 1 225 ? -6.085 4.279 9.979 1.00 95.25 225 VAL A C 1
ATOM 1712 O O . VAL A 1 225 ? -6.075 3.054 9.92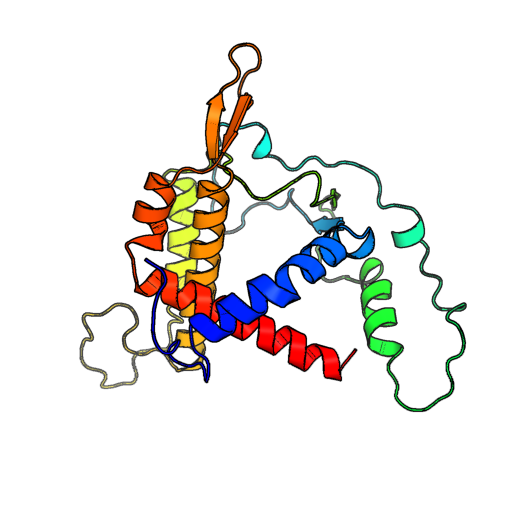2 1.00 95.25 225 VAL A O 1
ATOM 1715 N N . GLU A 1 226 ? -7.201 4.951 10.236 1.00 93.75 226 GLU A N 1
ATOM 1716 C CA . GLU A 1 226 ? -8.476 4.290 10.498 1.00 93.75 226 GLU A CA 1
ATOM 1717 C C . GLU A 1 226 ? -8.930 3.420 9.311 1.00 93.75 226 GLU A C 1
ATOM 1719 O O . GLU A 1 226 ? -9.308 2.261 9.499 1.00 93.75 226 GLU A O 1
ATOM 1724 N N . ASN A 1 227 ? -8.837 3.933 8.080 1.00 93.88 227 ASN A N 1
ATOM 1725 C CA . ASN A 1 227 ? -9.204 3.190 6.871 1.00 93.88 227 ASN A CA 1
ATOM 1726 C C . ASN A 1 227 ? -8.306 1.969 6.629 1.00 93.88 227 ASN A C 1
ATOM 1728 O O . ASN A 1 227 ? -8.792 0.934 6.165 1.00 93.88 227 ASN A O 1
ATOM 1732 N N . LEU A 1 228 ? -7.019 2.051 6.981 1.00 96.00 228 LEU A N 1
ATOM 1733 C CA . LEU A 1 228 ? -6.097 0.915 6.949 1.00 96.00 228 LEU A CA 1
ATOM 1734 C C . LEU A 1 228 ? -6.561 -0.205 7.893 1.00 96.00 228 LEU A C 1
ATOM 1736 O O . LEU A 1 228 ? -6.695 -1.352 7.464 1.00 96.00 228 LEU A O 1
ATOM 1740 N N . TYR A 1 229 ? -6.868 0.122 9.151 1.00 95.50 229 TYR A N 1
ATOM 1741 C CA . TYR A 1 229 ? -7.356 -0.863 10.124 1.00 95.50 229 TYR A CA 1
ATOM 1742 C C . TYR A 1 229 ? -8.734 -1.420 9.751 1.00 95.50 229 TYR A C 1
ATOM 1744 O O . TYR A 1 229 ? -8.960 -2.623 9.872 1.00 95.50 229 TYR A O 1
ATOM 1752 N N . ALA A 1 230 ? -9.641 -0.580 9.243 1.00 93.12 230 ALA A N 1
ATOM 1753 C CA . ALA A 1 230 ? -10.939 -1.031 8.749 1.00 93.12 230 ALA A CA 1
ATOM 1754 C C . ALA A 1 230 ? -10.782 -2.021 7.584 1.00 93.12 230 ALA A C 1
ATOM 1756 O O . ALA A 1 230 ? -11.432 -3.065 7.565 1.00 93.12 230 ALA A O 1
ATOM 1757 N N . THR A 1 231 ? -9.869 -1.740 6.650 1.00 94.88 231 THR A N 1
ATOM 1758 C CA . THR A 1 231 ? -9.564 -2.637 5.526 1.00 94.88 231 THR A CA 1
ATOM 1759 C C . THR A 1 231 ? -9.003 -3.967 6.010 1.00 94.88 231 THR A C 1
ATOM 1761 O O . THR A 1 231 ? -9.481 -5.019 5.587 1.00 94.88 231 THR A O 1
ATOM 1764 N N . PHE A 1 232 ? -8.060 -3.942 6.955 1.00 94.94 232 PHE A N 1
ATOM 1765 C CA . PHE A 1 232 ? -7.527 -5.155 7.571 1.00 94.94 232 PHE A CA 1
ATOM 1766 C C . PHE A 1 232 ? -8.625 -5.993 8.243 1.00 94.94 232 PHE A C 1
ATOM 1768 O O . PHE A 1 232 ? -8.722 -7.194 7.992 1.00 94.94 232 PHE A O 1
ATOM 1775 N N . ALA A 1 233 ? -9.501 -5.369 9.035 1.00 93.69 233 ALA A N 1
ATOM 1776 C CA . ALA A 1 233 ? -10.602 -6.056 9.707 1.00 93.69 233 ALA A CA 1
ATOM 1777 C C . ALA A 1 233 ? -11.609 -6.672 8.719 1.00 93.69 233 ALA A C 1
ATOM 1779 O O . ALA A 1 233 ? -12.077 -7.794 8.929 1.00 93.69 233 ALA A O 1
ATOM 1780 N N . ILE A 1 234 ? -11.929 -5.966 7.628 1.00 92.00 234 ILE A N 1
ATOM 1781 C CA . ILE A 1 234 ? -12.828 -6.467 6.579 1.00 92.00 234 ILE A CA 1
ATOM 1782 C C . ILE A 1 234 ? -12.211 -7.678 5.873 1.00 92.00 234 ILE A C 1
ATOM 1784 O O . ILE A 1 234 ? -12.888 -8.698 5.730 1.00 92.00 234 ILE A O 1
ATOM 1788 N N . LEU A 1 235 ? -10.936 -7.603 5.477 1.00 92.94 235 LEU A N 1
ATOM 1789 C CA . LEU A 1 235 ? -10.237 -8.719 4.833 1.00 92.94 235 LEU A CA 1
ATOM 1790 C C . LEU A 1 235 ? -10.110 -9.924 5.771 1.00 92.94 235 LEU A C 1
ATOM 1792 O O . LEU A 1 235 ? -10.388 -11.049 5.363 1.00 92.94 235 LEU A O 1
ATOM 1796 N N . LEU A 1 236 ? -9.778 -9.697 7.043 1.00 91.75 236 LEU A N 1
ATOM 1797 C CA . LEU A 1 236 ? -9.728 -10.756 8.049 1.00 91.75 236 LEU A CA 1
ATOM 1798 C C . LEU A 1 236 ? -11.092 -11.439 8.206 1.00 91.75 236 LEU A C 1
ATOM 1800 O O . LEU A 1 236 ? -11.178 -12.665 8.196 1.00 91.75 236 LEU A O 1
ATOM 1804 N N . ARG A 1 237 ? -12.178 -10.663 8.288 1.00 90.12 237 ARG A N 1
ATOM 1805 C CA . ARG A 1 237 ? -13.540 -11.208 8.340 1.00 90.12 237 ARG A CA 1
ATOM 1806 C C . ARG A 1 237 ? -13.887 -12.001 7.081 1.00 90.12 237 ARG A C 1
ATOM 1808 O O . ARG A 1 237 ? -14.546 -13.030 7.201 1.00 90.12 237 ARG A O 1
ATOM 1815 N N . ALA A 1 238 ? -13.471 -11.541 5.902 1.00 90.88 238 ALA A N 1
ATOM 1816 C CA . ALA A 1 238 ? -13.691 -12.255 4.648 1.00 90.88 238 ALA A CA 1
ATOM 1817 C C . ALA A 1 238 ? -12.980 -13.616 4.649 1.00 90.88 238 ALA A C 1
ATOM 1819 O O . ALA A 1 238 ? -13.617 -14.622 4.354 1.00 90.88 238 ALA A O 1
ATOM 1820 N N . VAL A 1 239 ? -11.713 -13.668 5.076 1.00 89.62 239 VAL A N 1
ATOM 1821 C CA . VAL A 1 239 ? -10.954 -14.923 5.217 1.00 89.62 239 VAL A CA 1
ATOM 1822 C C . VAL A 1 239 ? -11.621 -15.867 6.218 1.00 89.62 239 VAL A C 1
ATOM 1824 O O . VAL A 1 239 ? -11.790 -17.044 5.922 1.00 89.62 239 VAL A O 1
ATOM 1827 N N . LEU A 1 240 ? -12.063 -15.362 7.375 1.00 88.75 240 LEU A N 1
ATOM 1828 C CA . LEU A 1 240 ? -12.755 -16.181 8.377 1.00 88.75 240 LEU A CA 1
ATOM 1829 C C . LEU A 1 240 ? -14.075 -16.759 7.852 1.00 88.75 240 LEU A C 1
ATOM 1831 O O . LEU A 1 240 ? -14.393 -17.904 8.142 1.00 88.75 240 LEU A O 1
ATOM 1835 N N . ARG A 1 241 ? -14.833 -15.989 7.061 1.00 88.62 241 ARG A N 1
ATOM 1836 C CA . ARG A 1 241 ? -16.079 -16.461 6.433 1.00 88.62 241 ARG A CA 1
ATOM 1837 C C . ARG A 1 241 ? -15.832 -17.435 5.290 1.00 88.62 241 ARG A C 1
ATOM 1839 O O . ARG A 1 241 ? -16.631 -18.341 5.098 1.00 88.62 241 ARG A O 1
ATOM 1846 N N . ALA A 1 242 ? -14.751 -17.244 4.541 1.00 86.81 242 ALA A N 1
ATOM 1847 C CA . ALA A 1 242 ? -14.336 -18.176 3.503 1.00 86.81 242 ALA A CA 1
ATOM 1848 C C . ALA A 1 242 ? -13.832 -19.496 4.099 1.00 86.81 242 ALA A C 1
ATOM 1850 O O . ALA A 1 242 ? -14.020 -20.533 3.481 1.00 86.81 242 ALA A O 1
ATOM 1851 N N . GLY A 1 243 ? -13.255 -19.473 5.306 1.00 77.56 243 GLY A N 1
ATOM 1852 C CA . GLY A 1 243 ? -12.841 -20.677 6.028 1.00 77.56 243 GLY A CA 1
ATOM 1853 C C . GLY A 1 243 ? -13.984 -21.654 6.315 1.00 77.56 243 GLY A C 1
ATOM 1854 O O . GLY A 1 243 ? -13.737 -22.846 6.374 1.00 77.56 243 GLY A O 1
ATOM 1855 N N . ASP A 1 244 ? -15.229 -21.179 6.428 1.00 66.38 244 ASP A N 1
ATOM 1856 C CA . ASP A 1 244 ? -16.407 -22.055 6.547 1.00 66.38 244 ASP A CA 1
ATOM 1857 C C . ASP A 1 244 ? -16.775 -22.741 5.210 1.00 66.38 244 ASP A C 1
ATOM 1859 O O . ASP A 1 244 ? -17.572 -23.678 5.189 1.00 66.38 244 ASP A O 1
ATOM 1863 N N . ALA A 1 245 ? -16.240 -22.246 4.089 1.00 57.75 245 ALA A N 1
ATOM 1864 C CA . ALA A 1 245 ? -16.481 -22.730 2.728 1.00 57.75 245 ALA A CA 1
ATOM 1865 C C . ALA A 1 245 ? -15.284 -23.505 2.131 1.00 57.75 245 ALA A C 1
ATOM 1867 O O . ALA A 1 245 ? -15.349 -23.915 0.971 1.00 57.75 245 ALA A O 1
ATOM 1868 N N . VAL A 1 246 ? -14.208 -23.672 2.910 1.00 46.31 246 VAL A N 1
ATOM 1869 C CA . VAL A 1 246 ? -12.932 -24.346 2.593 1.00 46.31 246 VAL A CA 1
ATOM 1870 C C . VAL A 1 246 ? -12.763 -25.557 3.500 1.00 46.31 246 VAL A C 1
ATOM 1872 O O . VAL A 1 246 ? -12.13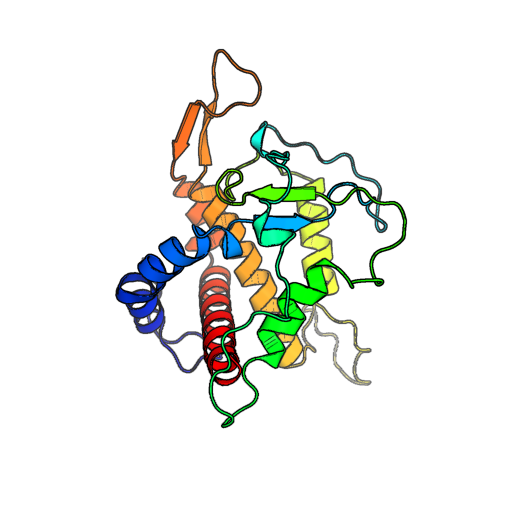5 -26.529 3.035 1.00 46.31 246 VAL A O 1
#

Foldseek 3Di:
DQDFDPQPPDPDTSVVLVCCCVVPVVVVVVVVCPDLVNQKDKDFPPDDDPPDDDDFDWFAPLVDAPLDDDRPVVLVDCPVVPDPPDDDDDPLVPPVVVVSVVVVDDPPDDPDTDMTMGGCVSRDQEHGRGDDPVVVVVVCVVLLVLLPDDDPPVPPDPPVDRNPPDDPVSVLVNLLVLLVQLVSQQRHQAFDQPAADPVDGRHGPDTGHNVVSNCVRAVVDVSSVSSNSSNSVVVVVVVVVCVVSD

pLDDT: mean 75.21, std 20.96, range [29.53, 98.12]

Radius of gyration: 21.75 Å; chains: 1; bounding box: 63×62×49 Å

Organism: NCBI:txid141414

Sequence (246 aa):
GCPVGQVSDCCCSYQELEETNTQTLHALLKRVVATPFFGHFRLNICSECRLWRDNPMCTLRDCSVCECEAPPAWALQYDCEQAPQVSPAVDVASPFAHAASSWEDDSSIADGEAEVVVDLRANPERYTGYAGASAARVWDEVHHRNCFQGAPAEGAAEADEPCGGLSAAQRVYNRLVSGLHSSISLHIAHGYCLERSKTTIAECAVWGPNATLARERVLDHPDRVENLYATFAILLRAVLRAGDAV